Protein AF-0000000084903067 (afdb_homodimer)

Radius of gyration: 19.65 Å; Cα contacts (8 Å, |Δi|>4): 452; chains: 2; bounding box: 47×53×47 Å

Nearest PDB structures (foldseek):
  4dmb-assembly1_A  TM=9.891E-01  e=1.268E-17  Homo sapiens
  4l1j-assembly1_A  TM=9.910E-01  e=1.540E-17  Homo sapiens
  4l7w-assembly1_A-2  TM=9.884E-01  e=2.272E-17  Homo sapiens
  4l7e-assembly1_A  TM=9.883E-01  e=2.272E-17  Homo sapiens
  3kh1-assembly1_A  TM=7.282E-01  e=4.234E-06  Paramagnetospirillum magnetotacticum MS-1

Foldseek 3Di:
DVVLVVVLVVLLVLQQVQFQVVCVVLVQDPGGGNQRLLVVLLVCLVPLDDPVDPDDSVLLSLLSRQQCSLCSPVGNDDVVNVDDPVRVVVSSLVSLVVSLVSDDVVVSVVSSVSNVCLVVVVDPSSLQSVLSSLLSQVVVVLVSCVVVVNQPSPVVSLVVCVPPRDDPSSVVVNVVVVVPRD/DVVLVVVLVVLLVLQQVQFQVVCVVLVQDPGGGNQRLLVVLLVCLVPLDDPVDPDDSVLLSLLSRQQCSLCSPVGNDDVVNVDDPVRVVVSSLVSLVVSLVSDDVVVSVVSSVSNVCLVVVVDPSNLQSVLSSLLSQVVSVLVSCVVVVNAPSPVVSLVVCVPPRDDPSSVVVNCVVVVPRD

Secondary structure (DSSP, 8-state):
-HHHHHHHHHHHHGGGT-B-HHHHHTT-SSPPBHHHHHHHHHHHHHHSS-TT--S-HHHHHHHHHHTTTTHHHH----GGG---HHHHHHHHHHHHHHHHTTS-HHHHHHHHHHHHHHHHT-SHHHHHHHHHHHHHHHHHHHHHHHHTT-TTTTHHHHHHHTTT---HHHHHHHHHHHHT--/-HHHHHHHHHHHHGGGT-B-HHHHHTT-SSPPBHHHHHHHHHHHHHHSS-TT--S-HHHHHHHHHHTTTTHHHH----GGG---HHHHHHHHHHHHHHHHTTS-HHHHHHHHHHHHHHHHT-SHHHHHHHHHHHHHHHHHHHHHHHHTT-TTTTHHHHHHHTTT---HHHHHHHHHHHHT--

Structure (mmCIF, N/CA/C/O backbone):
data_AF-0000000084903067-model_v1
#
loop_
_entity.id
_entity.type
_entity.pdbx_description
1 polymer "5'-deoxynucleotidase HDDC2"
#
loop_
_atom_site.group_PDB
_atom_site.id
_atom_site.type_symbol
_atom_site.label_atom_id
_atom_site.label_alt_id
_atom_site.label_comp_id
_atom_site.label_asym_id
_atom_site.label_entity_id
_atom_site.label_seq_id
_atom_site.pdbx_PDB_ins_code
_atom_site.Cartn_x
_atom_site.Cartn_y
_atom_site.Cartn_z
_atom_site.occupancy
_atom_site.B_iso_or_equiv
_atom_site.auth_seq_id
_atom_site.auth_comp_id
_atom_site.auth_asym_id
_atom_site.auth_atom_id
_atom_site.pdbx_PDB_model_num
ATOM 1 N N . MET A 1 1 ? 18.781 -14.711 -10.977 1 77.44 1 MET A N 1
ATOM 2 C CA . MET A 1 1 ? 17.922 -13.641 -11.453 1 77.44 1 MET A CA 1
ATOM 3 C C . MET A 1 1 ? 16.562 -13.68 -10.758 1 77.44 1 MET A C 1
ATOM 5 O O . MET A 1 1 ? 16.328 -12.93 -9.805 1 77.44 1 MET A O 1
ATOM 9 N N . SER A 1 2 ? 15.898 -14.844 -10.812 1 87.5 2 SER A N 1
ATOM 10 C CA . SER A 1 2 ? 14.578 -14.961 -10.188 1 87.5 2 SER A CA 1
ATOM 11 C C . SER A 1 2 ? 14.688 -15.078 -8.672 1 87.5 2 SER A C 1
ATOM 13 O O . SER A 1 2 ? 13.914 -14.469 -7.941 1 87.5 2 SER A O 1
ATOM 15 N N . ALA A 1 3 ? 15.734 -15.695 -8.188 1 93.25 3 ALA A N 1
ATOM 16 C CA . ALA A 1 3 ? 15.938 -15.867 -6.754 1 93.25 3 ALA A CA 1
ATOM 17 C C . ALA A 1 3 ? 16.219 -14.523 -6.078 1 93.25 3 ALA A C 1
ATOM 19 O O . ALA A 1 3 ? 15.719 -14.266 -4.977 1 93.25 3 ALA A O 1
ATOM 20 N N . ASP A 1 4 ? 17 -13.727 -6.715 1 96.06 4 ASP A N 1
ATOM 21 C CA . ASP A 1 4 ? 17.312 -12.406 -6.172 1 96.06 4 ASP A CA 1
ATOM 22 C C . ASP A 1 4 ? 16.062 -11.523 -6.133 1 96.06 4 ASP A C 1
ATOM 24 O O . ASP A 1 4 ? 15.852 -10.789 -5.168 1 96.06 4 ASP A O 1
ATOM 28 N N . MET A 1 5 ? 15.25 -11.617 -7.16 1 96.5 5 MET A N 1
ATOM 29 C CA . MET A 1 5 ? 14 -10.867 -7.18 1 96.5 5 MET A CA 1
ATOM 30 C C . MET A 1 5 ? 13.086 -11.297 -6.047 1 96.5 5 MET A C 1
ATOM 32 O O . MET A 1 5 ? 12.469 -10.461 -5.379 1 96.5 5 MET A O 1
ATOM 36 N N . ILE A 1 6 ? 13.008 -12.578 -5.793 1 97.25 6 ILE A N 1
ATOM 37 C CA . ILE A 1 6 ? 12.172 -13.102 -4.715 1 97.25 6 ILE A CA 1
ATOM 38 C C . ILE A 1 6 ? 12.688 -12.594 -3.369 1 97.25 6 ILE A C 1
ATOM 40 O O . ILE A 1 6 ? 11.898 -12.227 -2.496 1 97.25 6 ILE A O 1
ATOM 44 N N . LYS A 1 7 ? 13.992 -12.578 -3.219 1 97.81 7 LYS A N 1
ATOM 45 C CA . LYS A 1 7 ? 14.594 -12.023 -2.006 1 97.81 7 LYS A CA 1
ATOM 46 C C . LYS A 1 7 ? 14.211 -10.555 -1.828 1 97.81 7 LYS A C 1
ATOM 48 O O . LYS A 1 7 ? 13.883 -10.125 -0.723 1 97.81 7 LYS A O 1
ATOM 53 N N . PHE A 1 8 ? 14.289 -9.773 -2.932 1 98.56 8 PHE A N 1
ATOM 54 C CA . PHE A 1 8 ? 13.906 -8.367 -2.896 1 98.56 8 PHE A CA 1
ATOM 55 C C . PHE A 1 8 ? 12.453 -8.219 -2.453 1 98.56 8 PHE A C 1
ATOM 57 O O . PHE A 1 8 ? 12.156 -7.445 -1.54 1 98.56 8 PHE A O 1
ATOM 64 N N . LEU A 1 9 ? 11.609 -8.992 -3.061 1 98.5 9 LEU A N 1
ATOM 65 C CA . LEU A 1 9 ? 10.188 -8.875 -2.775 1 98.5 9 LEU A CA 1
ATOM 66 C C . LEU A 1 9 ? 9.867 -9.359 -1.364 1 98.5 9 LEU A C 1
ATOM 68 O O . LEU A 1 9 ? 8.922 -8.883 -0.735 1 98.5 9 LEU A O 1
ATOM 72 N N . SER A 1 10 ? 10.664 -10.281 -0.833 1 98.44 10 SER A N 1
ATOM 73 C CA . SER A 1 10 ? 10.508 -10.734 0.545 1 98.44 10 SER A CA 1
ATOM 74 C C . SER A 1 10 ? 10.898 -9.641 1.533 1 98.44 10 SER A C 1
ATOM 76 O O . SER A 1 10 ? 10.25 -9.469 2.566 1 98.44 10 SER A O 1
ATOM 78 N N . LEU A 1 11 ? 11.977 -8.945 1.206 1 98.62 11 LEU A N 1
ATOM 79 C CA . LEU A 1 11 ? 12.336 -7.793 2.027 1 98.62 11 LEU A CA 1
ATOM 80 C C . LEU A 1 11 ? 11.227 -6.746 2.023 1 98.62 11 LEU A C 1
ATOM 82 O O . LEU A 1 11 ? 10.836 -6.246 3.078 1 98.62 11 LEU A O 1
ATOM 86 N N . VAL A 1 12 ? 10.68 -6.461 0.83 1 98.75 12 VAL A N 1
ATOM 87 C CA . VAL A 1 12 ? 9.562 -5.527 0.712 1 98.75 12 VAL A CA 1
ATOM 88 C C . VAL A 1 12 ? 8.383 -6.02 1.551 1 98.75 12 VAL A C 1
ATOM 90 O O . VAL A 1 12 ? 7.691 -5.223 2.186 1 98.75 12 VAL A O 1
ATOM 93 N N . GLY A 1 13 ? 8.188 -7.332 1.589 1 98.56 13 GLY A N 1
ATOM 94 C CA . GLY A 1 13 ? 7.098 -7.938 2.342 1 98.56 13 GLY A CA 1
ATOM 95 C C . GLY A 1 13 ? 7.203 -7.699 3.838 1 98.56 13 GLY A C 1
ATOM 96 O O . GLY A 1 13 ? 6.199 -7.723 4.547 1 98.56 13 GLY A O 1
ATOM 97 N N . GLN A 1 14 ? 8.406 -7.457 4.324 1 98.5 14 GLN A N 1
ATOM 98 C CA . GLN A 1 14 ? 8.602 -7.203 5.75 1 98.5 14 GLN A CA 1
ATOM 99 C C . GLN A 1 14 ? 7.922 -5.902 6.172 1 98.5 14 GLN A C 1
ATOM 101 O O . GLN A 1 14 ? 7.629 -5.707 7.352 1 98.5 14 GLN A O 1
ATOM 106 N N . LEU A 1 15 ? 7.652 -5.016 5.211 1 98.81 15 LEU A N 1
ATOM 107 C CA . LEU A 1 15 ? 6.996 -3.746 5.516 1 98.81 15 LEU A CA 1
ATOM 108 C C . LEU A 1 15 ? 5.566 -3.975 5.988 1 98.81 15 LEU A C 1
ATOM 110 O O . LEU A 1 15 ? 4.977 -3.105 6.637 1 98.81 15 LEU A O 1
ATOM 114 N N . LYS A 1 16 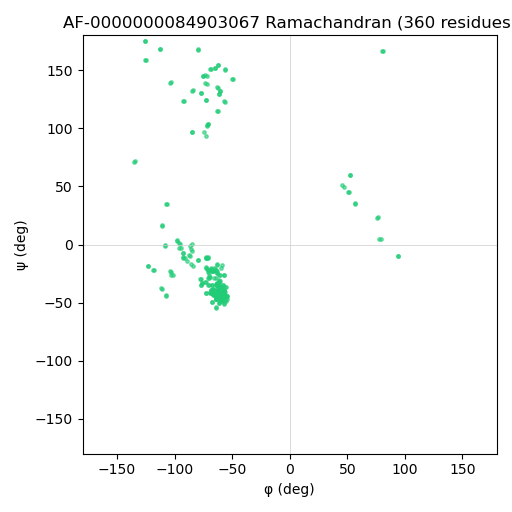? 4.965 -5.148 5.617 1 98.62 16 LYS A N 1
ATOM 115 C CA . LYS A 1 16 ? 3.627 -5.5 6.082 1 98.62 16 LYS A CA 1
ATOM 116 C C . LYS A 1 16 ? 3.627 -5.793 7.582 1 98.62 16 LYS A C 1
ATOM 118 O O . LYS A 1 16 ? 2.592 -5.68 8.242 1 98.62 16 LYS A O 1
ATOM 123 N N . ARG A 1 17 ? 4.773 -6.125 8.109 1 97.31 17 ARG A N 1
ATOM 124 C CA . ARG A 1 17 ? 4.926 -6.52 9.508 1 97.31 17 ARG A CA 1
ATOM 125 C C . ARG A 1 17 ? 5.492 -5.379 10.344 1 97.31 17 ARG A C 1
ATOM 127 O O . ARG A 1 17 ? 5.332 -5.355 11.562 1 97.31 17 ARG A O 1
ATOM 134 N N . THR A 1 18 ? 6.219 -4.508 9.727 1 98.19 18 THR A N 1
ATOM 135 C CA . THR A 1 18 ? 6.809 -3.377 10.43 1 98.19 18 THR A CA 1
ATOM 136 C C . THR A 1 18 ? 5.734 -2.357 10.805 1 98.19 18 THR A C 1
ATOM 138 O O . THR A 1 18 ? 5.309 -1.559 9.977 1 98.19 18 THR A O 1
ATOM 141 N N . LYS A 1 19 ? 5.375 -2.402 12.102 1 98.25 19 LYS A N 1
ATOM 142 C CA . LYS A 1 19 ? 4.367 -1.456 12.57 1 98.25 19 LYS A CA 1
ATOM 143 C C . LYS A 1 19 ? 4.953 -0.057 12.727 1 98.25 19 LYS A C 1
ATOM 145 O O . LYS A 1 19 ? 6.133 0.093 13.055 1 98.25 19 LYS A O 1
ATOM 150 N N . ARG A 1 20 ? 4.199 0.985 12.453 1 98.38 20 ARG A N 1
ATOM 151 C CA . ARG A 1 20 ? 4.648 2.361 12.633 1 98.38 20 ARG A CA 1
ATOM 152 C C . ARG A 1 20 ? 4.945 2.654 14.102 1 98.38 20 ARG A C 1
ATOM 154 O O . ARG A 1 20 ? 4.031 2.691 14.93 1 98.38 20 ARG A O 1
ATOM 161 N N . SER A 1 21 ? 6.141 2.912 14.406 1 97.44 21 SER A N 1
ATOM 162 C CA . SER A 1 21 ? 6.664 2.953 15.766 1 97.44 21 SER A CA 1
ATOM 163 C C . 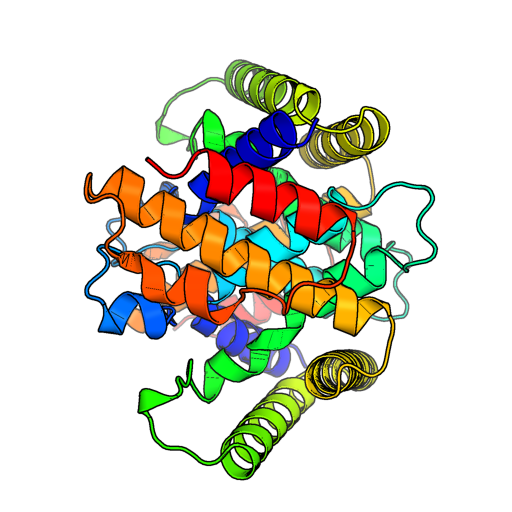SER A 1 21 ? 6.008 4.066 16.578 1 97.44 21 SER A C 1
ATOM 165 O O . SER A 1 21 ? 5.789 3.922 17.781 1 97.44 21 SER A O 1
ATOM 167 N N . GLY A 1 22 ? 5.699 5.172 15.93 1 96.56 22 GLY A N 1
ATOM 168 C CA . GLY A 1 22 ? 5.035 6.254 16.641 1 96.56 22 GLY A CA 1
ATOM 169 C C . GLY A 1 22 ? 3.734 5.828 17.297 1 96.56 22 GLY A C 1
ATOM 170 O O . GLY A 1 22 ? 3.445 6.215 18.422 1 96.56 22 GLY A O 1
ATOM 171 N N . TRP A 1 23 ? 2.934 5.023 16.625 1 98.12 23 TRP A N 1
ATOM 172 C CA . TRP A 1 23 ? 1.66 4.527 17.141 1 98.12 23 TRP A CA 1
ATOM 173 C C . TRP A 1 23 ? 1.883 3.484 18.219 1 98.12 23 TRP A C 1
ATOM 175 O O . TRP A 1 23 ? 1.178 3.475 19.234 1 98.12 23 TRP A O 1
ATOM 185 N N . VAL A 1 24 ? 2.873 2.605 17.953 1 97.75 24 VAL A N 1
ATOM 186 C CA . VAL A 1 24 ? 3.189 1.557 18.922 1 97.75 24 VAL A CA 1
ATOM 187 C C . VAL A 1 24 ? 3.57 2.182 20.266 1 97.75 24 VAL A C 1
ATOM 189 O O . VAL A 1 24 ? 3.08 1.762 21.312 1 97.75 24 VAL A O 1
ATOM 192 N N . LEU A 1 25 ? 4.406 3.156 20.219 1 97 25 LEU A N 1
ATOM 193 C CA . LEU A 1 25 ? 4.914 3.814 21.422 1 97 25 LEU A CA 1
ATOM 194 C C . LEU A 1 25 ? 3.791 4.516 22.172 1 97 25 LEU A C 1
ATOM 196 O O . LEU A 1 25 ? 3.885 4.719 23.391 1 97 25 LEU A O 1
ATOM 200 N N . ARG A 1 26 ? 2.717 4.832 21.484 1 97.25 26 ARG A N 1
ATOM 201 C CA . ARG A 1 26 ? 1.596 5.512 22.125 1 97.25 26 ARG A CA 1
ATOM 202 C C . ARG A 1 26 ? 0.506 4.516 22.516 1 97.25 26 ARG A C 1
ATOM 204 O O . ARG A 1 26 ? -0.576 4.914 22.953 1 97.25 26 ARG A O 1
ATOM 211 N N . GLY A 1 27 ? 0.772 3.277 22.281 1 97.56 27 GLY A N 1
ATOM 212 C CA . GLY A 1 27 ? -0.129 2.234 22.75 1 97.56 27 GLY A CA 1
ATOM 213 C C . GLY A 1 27 ? -1.379 2.105 21.891 1 97.56 27 GLY A C 1
ATOM 214 O O . GLY A 1 27 ? -2.424 1.67 22.391 1 97.56 27 GLY A O 1
ATOM 215 N N . VAL A 1 28 ? -1.334 2.527 20.656 1 97.44 28 VAL A N 1
ATOM 216 C CA . VAL A 1 28 ? -2.467 2.375 19.75 1 97.44 28 VAL A CA 1
ATOM 217 C C . VAL A 1 28 ? -2.752 0.892 19.516 1 97.44 28 VAL A C 1
ATOM 219 O O . VAL A 1 28 ? -1.825 0.094 19.344 1 97.44 28 VAL A O 1
ATOM 222 N N . ASN A 1 29 ? -4.027 0.564 19.578 1 95.06 29 ASN A N 1
ATOM 223 C CA . ASN A 1 29 ? -4.426 -0.811 19.297 1 95.06 29 ASN A CA 1
ATOM 224 C C . ASN A 1 29 ? -4.312 -1.135 17.812 1 95.06 29 ASN A C 1
ATOM 226 O O . ASN A 1 29 ? -4.867 -0.422 16.969 1 95.06 29 ASN A O 1
ATOM 230 N N . GLU A 1 30 ? -3.531 -2.221 17.5 1 95.19 30 GLU A N 1
ATOM 231 C CA . GLU A 1 30 ? -3.365 -2.719 16.141 1 95.19 30 GLU A CA 1
ATOM 232 C C . GLU A 1 30 ? -2.938 -1.6 15.195 1 95.19 30 GLU A C 1
ATOM 234 O O . GLU A 1 30 ? -3.627 -1.312 14.211 1 95.19 30 GLU A O 1
ATOM 239 N N . PRO A 1 31 ? -1.841 -1.018 15.484 1 98.19 31 PRO A N 1
ATOM 240 C CA . PRO A 1 31 ? -1.366 0.08 14.633 1 98.19 31 PRO A CA 1
ATOM 241 C C . PRO A 1 31 ? -1.089 -0.36 13.195 1 98.19 31 PRO A C 1
ATOM 243 O O . PRO A 1 31 ? -0.794 -1.533 12.953 1 98.19 31 PRO A O 1
ATOM 246 N N . GLU A 1 32 ? -1.184 0.581 12.297 1 98.75 32 GLU A N 1
ATOM 247 C CA . GLU A 1 32 ? -0.931 0.303 10.891 1 98.75 32 GLU A CA 1
ATOM 248 C C . GLU A 1 32 ? 0.523 -0.098 10.656 1 98.75 32 GLU A C 1
ATOM 250 O O . GLU A 1 32 ? 1.412 0.312 11.406 1 98.75 32 GLU A O 1
ATOM 255 N N . SER A 1 33 ? 0.75 -0.907 9.617 1 98.81 33 SER A N 1
ATOM 256 C CA . SER A 1 33 ? 2.098 -1.209 9.148 1 98.81 33 SER A CA 1
ATOM 257 C C . SER A 1 33 ? 2.643 -0.082 8.281 1 98.81 33 SER A C 1
ATOM 259 O O . SER A 1 33 ? 1.902 0.824 7.887 1 98.81 33 SER A O 1
ATOM 261 N N . VAL A 1 34 ? 3.936 -0.14 8.016 1 98.81 34 VAL A N 1
ATOM 262 C CA . VAL A 1 34 ? 4.57 0.824 7.125 1 98.81 34 VAL A CA 1
ATOM 263 C C . VAL A 1 34 ? 3.971 0.709 5.7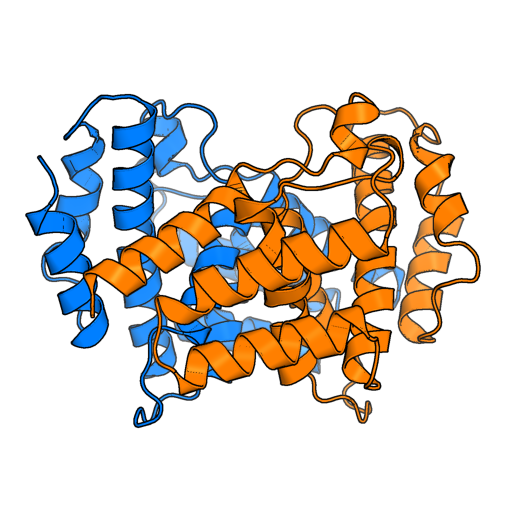27 1 98.81 34 VAL A C 1
ATOM 265 O O . VAL A 1 34 ? 3.701 1.722 5.074 1 98.81 34 VAL A O 1
ATOM 268 N N . SER A 1 35 ? 3.709 -0.541 5.223 1 98.88 35 SER A N 1
ATOM 269 C CA . SER A 1 35 ? 3.135 -0.703 3.893 1 98.88 35 SER A CA 1
ATOM 270 C C . SER A 1 35 ? 1.707 -0.171 3.838 1 98.88 35 SER A C 1
ATOM 272 O O . SER A 1 35 ? 1.288 0.397 2.828 1 98.88 35 SER A O 1
ATOM 274 N N . ASP A 1 36 ? 0.898 -0.312 4.941 1 98.88 36 ASP A N 1
ATOM 275 C CA . ASP A 1 36 ? -0.437 0.27 5.039 1 98.88 36 ASP A CA 1
ATOM 276 C C . ASP A 1 36 ? -0.397 1.777 4.805 1 98.88 36 ASP A C 1
ATOM 278 O O . ASP A 1 36 ? -1.191 2.311 4.023 1 98.88 36 ASP A O 1
ATOM 282 N N . HIS A 1 37 ? 0.526 2.377 5.496 1 98.81 37 HIS A N 1
ATOM 283 C CA . HIS A 1 37 ? 0.715 3.82 5.41 1 98.81 37 HIS A CA 1
ATOM 284 C C . HIS A 1 37 ? 1.084 4.246 3.992 1 98.81 37 HIS A C 1
ATOM 286 O O . HIS A 1 37 ? 0.487 5.176 3.443 1 98.81 37 HIS A O 1
ATOM 292 N N . MET A 1 38 ? 2.018 3.531 3.363 1 98.88 38 MET A N 1
ATOM 293 C CA . MET A 1 38 ? 2.5 3.904 2.037 1 98.88 38 MET A CA 1
ATOM 294 C C . MET A 1 38 ? 1.431 3.654 0.979 1 98.88 38 MET A C 1
ATOM 296 O O . MET A 1 38 ? 1.344 4.387 -0.008 1 98.88 38 MET A O 1
ATOM 300 N N . TYR A 1 39 ? 0.572 2.688 1.22 1 98.94 39 TYR A N 1
ATOM 301 C CA . TYR A 1 39 ? -0.524 2.43 0.293 1 98.94 39 TYR A CA 1
ATOM 302 C C . TYR A 1 39 ? -1.471 3.621 0.222 1 98.94 39 TYR A C 1
ATOM 304 O O . TYR A 1 39 ? -1.776 4.117 -0.865 1 98.94 39 TYR A O 1
ATOM 312 N N . ARG A 1 40 ? -1.96 4.059 1.379 1 98.94 40 ARG A N 1
ATOM 313 C CA . ARG A 1 40 ? -2.91 5.164 1.358 1 98.94 40 ARG A CA 1
ATOM 314 C C . ARG A 1 40 ? -2.271 6.422 0.782 1 98.94 40 ARG A C 1
ATOM 316 O O . ARG A 1 40 ? -2.93 7.195 0.08 1 98.94 40 ARG A O 1
ATOM 323 N N . MET A 1 41 ? -0.961 6.645 1.02 1 98.81 41 MET A N 1
ATOM 324 C CA . MET A 1 41 ? -0.258 7.789 0.443 1 98.81 41 MET A CA 1
ATOM 325 C C . MET A 1 41 ? -0.266 7.719 -1.081 1 98.81 41 MET A C 1
ATOM 327 O O . MET A 1 41 ? -0.448 8.734 -1.752 1 98.81 41 MET A O 1
ATOM 331 N N . ALA A 1 42 ? -0.041 6.535 -1.583 1 98.81 42 ALA A N 1
ATOM 332 C CA . ALA A 1 42 ? -0.035 6.371 -3.035 1 98.81 42 ALA A CA 1
ATOM 333 C C . ALA A 1 42 ? -1.404 6.691 -3.627 1 98.81 42 ALA A C 1
ATOM 335 O O . ALA A 1 42 ? -1.5 7.32 -4.684 1 98.81 42 ALA A O 1
ATOM 336 N N . VAL A 1 43 ? -2.457 6.289 -2.955 1 98.69 43 VAL A N 1
ATOM 337 C CA . VAL A 1 43 ? -3.809 6.609 -3.404 1 98.69 43 VAL A CA 1
ATOM 338 C C . VAL A 1 43 ? -4.043 8.117 -3.318 1 98.69 43 VAL A C 1
ATOM 340 O O . VAL A 1 43 ? -4.629 8.711 -4.223 1 98.69 43 VAL A O 1
ATOM 343 N N . MET A 1 44 ? -3.578 8.789 -2.285 1 98.12 44 MET A N 1
ATOM 344 C CA . MET A 1 44 ? -3.682 10.242 -2.176 1 98.12 44 MET A CA 1
ATOM 345 C C . MET A 1 44 ? -3.033 10.922 -3.375 1 98.12 44 MET A C 1
ATOM 347 O O . MET A 1 44 ? -3.592 11.867 -3.93 1 98.12 44 MET A O 1
ATOM 351 N N . ALA A 1 45 ? -1.848 10.414 -3.738 1 97.69 45 ALA A N 1
ATOM 352 C CA . ALA A 1 45 ? -1.134 10.992 -4.871 1 97.69 45 ALA A CA 1
ATOM 353 C C . ALA A 1 45 ? -1.952 10.875 -6.156 1 97.69 45 ALA A C 1
ATOM 355 O O . ALA A 1 45 ? -1.827 11.703 -7.059 1 97.69 45 ALA A O 1
ATOM 356 N N . MET A 1 46 ? -2.811 9.898 -6.227 1 96.12 46 MET A N 1
ATOM 357 C CA . MET A 1 46 ? -3.654 9.68 -7.395 1 96.12 46 MET A CA 1
ATOM 358 C C . MET A 1 46 ? -4.82 10.664 -7.418 1 96.12 46 MET A C 1
ATOM 360 O O . MET A 1 46 ? -5.262 11.094 -8.484 1 96.12 46 MET A O 1
ATOM 364 N N . VAL A 1 47 ? -5.266 11.102 -6.203 1 94.81 47 VAL A N 1
ATOM 365 C CA . VAL A 1 47 ? -6.602 11.68 -6.242 1 94.81 47 VAL A CA 1
ATOM 366 C C . VAL A 1 47 ? -6.562 13.109 -5.703 1 94.81 47 VAL A C 1
ATOM 368 O O . VAL A 1 47 ? -7.5 13.883 -5.91 1 94.81 47 VAL A O 1
ATOM 371 N N . CYS A 1 48 ? -5.555 13.508 -4.984 1 84.81 48 CYS A N 1
ATOM 372 C CA . CYS A 1 48 ? -5.617 14.781 -4.277 1 84.81 48 CYS A CA 1
ATOM 373 C C . CYS A 1 48 ? -5.223 15.93 -5.191 1 84.81 48 CYS A C 1
ATOM 375 O O . CYS A 1 48 ? -5.492 17.094 -4.887 1 84.81 48 CYS A O 1
ATOM 377 N N . LYS A 1 49 ? -4.566 15.672 -6.277 1 78.69 49 LYS A N 1
ATOM 378 C CA . LYS A 1 49 ? -4.176 16.828 -7.086 1 78.69 49 LYS A CA 1
ATOM 379 C C . LYS A 1 49 ? -5.066 16.953 -8.312 1 78.69 49 LYS A C 1
ATOM 381 O O . LYS A 1 49 ? -5.379 15.961 -8.977 1 78.69 49 LYS A O 1
ATOM 386 N N . ASP A 1 50 ? -5.285 18.188 -8.414 1 71.56 50 ASP A N 1
ATOM 387 C CA . ASP A 1 50 ? -6.105 18.594 -9.555 1 71.56 50 ASP A CA 1
ATOM 388 C C . ASP A 1 50 ? -5.367 18.375 -10.867 1 71.56 50 ASP A C 1
ATOM 390 O O . ASP A 1 50 ? -4.133 18.359 -10.906 1 71.56 50 ASP A O 1
ATOM 394 N N . ALA A 1 51 ? -6.113 18.156 -11.789 1 64.88 51 ALA A N 1
ATOM 395 C CA . ALA A 1 51 ? -5.594 17.922 -13.133 1 64.88 51 ALA A CA 1
ATOM 396 C C . ALA A 1 51 ? -4.773 19.109 -13.617 1 64.88 51 ALA A C 1
ATOM 398 O O . ALA A 1 51 ? -3.928 18.969 -14.508 1 64.88 51 ALA A O 1
ATOM 399 N N . SER A 1 52 ? -4.957 20.125 -13.016 1 70.38 52 SER A N 1
ATOM 400 C CA . SER A 1 52 ? -4.277 21.328 -13.492 1 70.38 52 SER A CA 1
ATOM 401 C C . SER A 1 52 ? -2.879 21.438 -12.891 1 70.38 52 SER A C 1
ATOM 403 O O . SER A 1 52 ? -2.098 22.312 -13.281 1 70.38 52 SER A O 1
ATOM 405 N N . SER A 1 53 ? -2.557 20.547 -12.102 1 80.5 53 SER A N 1
ATOM 406 C CA . SER A 1 53 ? -1.257 20.578 -11.438 1 80.5 53 SER A CA 1
ATOM 407 C C . SER A 1 53 ? -0.128 20.266 -12.414 1 80.5 53 SER A C 1
ATOM 409 O O . SER A 1 53 ? -0.302 19.453 -13.328 1 80.5 53 SER A O 1
ATOM 411 N N . SER A 1 54 ? 0.988 20.922 -12.188 1 90.12 54 SER A N 1
ATOM 412 C CA . SER A 1 54 ? 2.178 20.703 -13.008 1 90.12 54 SER A CA 1
ATOM 413 C C . SER A 1 54 ? 2.975 19.5 -12.492 1 90.12 54 SER A C 1
ATOM 415 O O . SER A 1 54 ? 3.934 19.078 -13.141 1 90.12 54 SER A O 1
ATOM 417 N N . LEU A 1 55 ? 2.541 18.953 -11.375 1 94.88 55 LEU A N 1
ATOM 418 C CA . LEU A 1 55 ? 3.279 17.828 -10.789 1 94.88 55 LEU A CA 1
ATOM 419 C C . LEU A 1 55 ? 3.092 16.562 -11.609 1 94.88 55 LEU A C 1
ATOM 421 O O . LEU A 1 55 ? 1.994 16.297 -12.102 1 94.88 55 LEU A O 1
ATOM 425 N N . ASP A 1 56 ? 4.168 15.859 -11.773 1 96.31 56 ASP A N 1
ATOM 426 C CA . ASP A 1 56 ? 4.082 14.523 -12.352 1 96.31 56 ASP A CA 1
ATOM 427 C C . ASP A 1 56 ? 3.432 13.547 -11.367 1 96.31 56 ASP A C 1
ATOM 429 O O . ASP A 1 56 ? 4.098 13.023 -10.477 1 96.31 56 ASP A O 1
ATOM 433 N N . ARG A 1 57 ? 2.229 13.258 -11.641 1 96.06 57 ARG A N 1
ATOM 434 C CA . ARG A 1 57 ? 1.422 12.43 -10.75 1 96.06 57 ARG A CA 1
ATOM 435 C C . ARG A 1 57 ? 2.012 11.031 -10.617 1 96.06 57 ARG A C 1
ATOM 437 O O . ARG A 1 57 ? 2.047 10.469 -9.523 1 96.06 57 ARG A O 1
ATOM 444 N N . ASN A 1 58 ? 2.42 10.508 -11.719 1 96.88 58 ASN A N 1
ATOM 445 C CA . ASN A 1 58 ? 3.006 9.172 -11.688 1 96.88 58 ASN A CA 1
ATOM 446 C C . ASN A 1 58 ? 4.277 9.133 -10.844 1 96.88 58 ASN A C 1
ATOM 448 O O . ASN A 1 58 ? 4.531 8.148 -10.148 1 96.88 58 ASN A O 1
ATOM 452 N N . ARG A 1 59 ? 5.035 10.133 -10.93 1 97.56 59 ARG A N 1
ATOM 453 C CA . ARG A 1 59 ? 6.234 10.195 -10.102 1 97.56 59 ARG A CA 1
ATOM 454 C C . ARG A 1 59 ? 5.871 10.305 -8.625 1 97.56 59 ARG A C 1
ATOM 456 O O . ARG A 1 59 ? 6.496 9.664 -7.773 1 97.56 59 ARG A O 1
ATOM 463 N N . CYS A 1 60 ? 4.828 11.094 -8.266 1 98.38 60 CYS A N 1
ATOM 464 C CA . CYS A 1 60 ? 4.371 11.211 -6.887 1 98.38 60 CYS A CA 1
ATOM 465 C C . CYS A 1 60 ? 3.938 9.859 -6.34 1 98.38 60 CYS A C 1
ATOM 467 O O . CYS A 1 60 ? 4.25 9.516 -5.199 1 98.38 60 CYS A O 1
ATOM 469 N N . ILE A 1 61 ? 3.256 9.07 -7.168 1 98.56 61 ILE A N 1
ATOM 470 C CA . ILE A 1 61 ? 2.818 7.742 -6.758 1 98.56 61 ILE A CA 1
ATOM 471 C C . ILE A 1 61 ? 4.035 6.879 -6.434 1 98.56 61 ILE A C 1
ATOM 473 O O . ILE A 1 61 ? 4.086 6.246 -5.375 1 98.56 61 ILE A O 1
ATOM 477 N N . LYS A 1 62 ? 5.031 6.91 -7.285 1 98.69 62 LYS A N 1
ATOM 478 C CA . LYS A 1 62 ? 6.227 6.094 -7.086 1 98.69 62 LYS A CA 1
ATOM 479 C C . LYS A 1 62 ? 7.008 6.551 -5.855 1 98.69 62 LYS A C 1
ATOM 481 O O . LYS A 1 62 ? 7.523 5.723 -5.102 1 98.69 62 LYS A O 1
ATOM 486 N N . LEU A 1 63 ? 7.062 7.848 -5.652 1 98.88 63 LEU A N 1
ATOM 487 C CA . LEU A 1 63 ? 7.707 8.375 -4.457 1 98.88 63 LEU A CA 1
ATOM 488 C C . LEU A 1 63 ? 7.023 7.859 -3.195 1 98.88 63 LEU A C 1
ATOM 490 O O . LEU A 1 63 ? 7.691 7.469 -2.234 1 98.88 63 LEU A O 1
ATOM 494 N N . CYS A 1 64 ? 5.699 7.82 -3.23 1 98.88 64 CYS A N 1
ATOM 495 C CA . CYS A 1 64 ? 4.938 7.32 -2.09 1 98.88 64 CYS A CA 1
ATOM 496 C C . CYS A 1 64 ? 5.254 5.855 -1.823 1 98.88 64 CYS A C 1
ATOM 498 O O . CYS A 1 64 ? 5.32 5.43 -0.669 1 98.88 64 CYS A O 1
ATOM 500 N N . LEU A 1 65 ? 5.504 5.105 -2.852 1 98.88 65 LEU A N 1
ATOM 501 C CA . LEU A 1 65 ? 5.699 3.664 -2.734 1 98.88 65 LEU A CA 1
ATOM 502 C C . LEU A 1 65 ? 7.113 3.348 -2.254 1 98.88 65 LEU A C 1
ATOM 504 O O . LEU A 1 65 ? 7.371 2.25 -1.753 1 98.88 65 LEU A O 1
ATOM 508 N N . VAL A 1 66 ? 8.016 4.34 -2.277 1 98.81 66 VAL A N 1
ATOM 509 C CA . VAL A 1 66 ? 9.422 3.996 -2.09 1 98.81 66 VAL A CA 1
ATOM 510 C C . VAL A 1 66 ? 9.961 4.684 -0.837 1 98.81 66 VAL A C 1
ATOM 512 O O . VAL A 1 66 ? 10.938 4.223 -0.236 1 98.81 66 VAL A O 1
ATOM 515 N N . HIS A 1 67 ? 9.352 5.75 -0.379 1 98.69 67 HIS A N 1
ATOM 516 C CA . HIS A 1 67 ? 9.992 6.699 0.524 1 98.69 67 HIS A CA 1
ATOM 517 C C . HIS A 1 67 ? 10.391 6.031 1.836 1 98.69 67 HIS A C 1
ATOM 519 O O . HIS A 1 67 ? 11.43 6.359 2.412 1 98.69 67 HIS A O 1
ATOM 525 N N . ASP A 1 68 ? 9.648 5.074 2.277 1 98.56 68 ASP A N 1
ATOM 526 C CA . ASP A 1 68 ? 9.953 4.402 3.537 1 98.56 68 ASP A CA 1
ATOM 527 C C . ASP A 1 68 ? 10.414 2.965 3.295 1 98.56 68 ASP A C 1
ATOM 529 O O . ASP A 1 68 ? 10.406 2.143 4.215 1 98.56 68 ASP A O 1
ATOM 533 N N . MET A 1 69 ? 10.797 2.598 2.08 1 98.75 69 MET A N 1
ATOM 534 C CA . MET A 1 69 ? 11.078 1.219 1.69 1 98.75 69 MET A CA 1
ATOM 535 C C . MET A 1 69 ? 12.258 0.656 2.482 1 98.75 69 MET A C 1
ATOM 537 O O . MET A 1 69 ? 12.258 -0.523 2.84 1 98.75 69 MET A O 1
ATOM 541 N N . ALA A 1 70 ? 13.211 1.479 2.83 1 98.62 70 ALA A N 1
ATOM 542 C CA . ALA A 1 70 ? 14.398 1.034 3.564 1 98.62 70 ALA A CA 1
ATOM 543 C C . ALA A 1 70 ? 14.016 0.486 4.938 1 98.62 70 ALA A C 1
ATOM 545 O O . ALA A 1 70 ? 14.797 -0.239 5.559 1 98.62 70 ALA A O 1
ATOM 546 N N . GLU A 1 71 ? 12.82 0.802 5.391 1 98.56 71 GLU A N 1
ATOM 547 C CA . GLU A 1 71 ? 12.398 0.427 6.738 1 98.56 71 GLU A CA 1
ATOM 548 C C . GLU A 1 71 ? 12.125 -1.071 6.832 1 98.56 71 GLU A C 1
ATOM 550 O O . GLU A 1 71 ? 11.992 -1.616 7.93 1 98.56 71 GLU A O 1
ATOM 555 N N . CYS A 1 72 ? 12.078 -1.74 5.703 1 98.5 72 CYS A N 1
ATOM 556 C CA . CYS A 1 72 ? 11.953 -3.193 5.742 1 98.5 72 CYS A CA 1
ATOM 557 C C . CYS A 1 72 ? 13.203 -3.834 6.332 1 98.5 72 CYS A C 1
ATOM 559 O O . CYS A 1 72 ? 13.148 -4.953 6.844 1 98.5 72 CYS A O 1
ATOM 561 N N . ILE A 1 73 ? 14.305 -3.141 6.27 1 98.12 73 ILE A N 1
ATOM 562 C CA . ILE A 1 73 ? 15.562 -3.66 6.793 1 98.12 73 ILE A CA 1
ATOM 563 C C . ILE A 1 73 ? 15.93 -2.924 8.078 1 98.12 73 ILE A C 1
ATOM 565 O O . ILE A 1 73 ? 16.219 -3.553 9.102 1 98.12 73 ILE A O 1
ATOM 569 N N . VAL A 1 74 ? 15.789 -1.569 8.125 1 97.62 74 VAL A N 1
ATOM 570 C CA . VAL A 1 74 ? 16.344 -0.781 9.219 1 97.62 74 VAL A CA 1
ATOM 571 C C . VAL A 1 74 ? 15.281 -0.602 10.312 1 97.62 74 VAL A C 1
ATOM 573 O O . VAL A 1 74 ? 15.602 -0.185 11.43 1 97.62 74 VAL A O 1
ATOM 576 N N . GLY A 1 75 ? 14.023 -0.967 10.031 1 96.38 75 GLY A N 1
ATOM 577 C CA . GLY A 1 75 ? 12.938 -0.689 10.953 1 96.38 75 GLY A CA 1
ATOM 578 C C . GLY A 1 75 ? 12.438 0.742 10.875 1 96.38 75 GLY A C 1
ATOM 579 O O . GLY A 1 75 ? 13.023 1.57 10.172 1 96.38 75 GLY A O 1
ATOM 580 N N . ASP A 1 76 ? 11.32 0.976 11.469 1 96.12 76 ASP A N 1
ATOM 581 C CA . ASP A 1 76 ? 10.766 2.326 11.523 1 96.12 76 ASP A 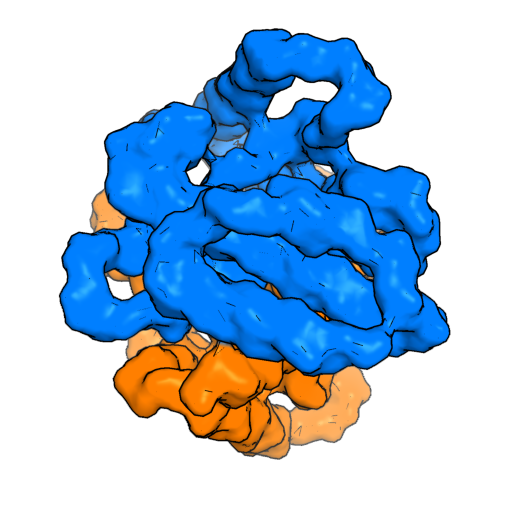CA 1
ATOM 582 C C . ASP A 1 76 ? 11.352 3.109 12.703 1 96.12 76 ASP A C 1
ATOM 584 O O . ASP A 1 76 ? 10.828 3.049 13.812 1 96.12 76 ASP A O 1
ATOM 588 N N . ILE A 1 77 ? 12.289 3.84 12.445 1 92.75 77 ILE A N 1
ATOM 589 C CA . ILE A 1 77 ? 13.031 4.566 13.469 1 92.75 77 ILE A CA 1
ATOM 590 C C . ILE A 1 77 ? 12.312 5.875 13.797 1 92.75 77 ILE A C 1
ATOM 592 O O . ILE A 1 77 ? 11.953 6.633 12.891 1 92.75 77 ILE A O 1
ATOM 596 N N . THR A 1 78 ? 12.164 6.117 15.055 1 89.5 78 THR A N 1
ATOM 597 C CA . THR A 1 78 ? 11.516 7.34 15.531 1 89.5 78 THR A CA 1
ATOM 598 C C . THR A 1 78 ? 12.523 8.234 16.25 1 89.5 78 THR A C 1
ATOM 600 O O . THR A 1 78 ? 13.648 7.816 16.516 1 89.5 78 THR A O 1
ATOM 603 N N . PRO A 1 79 ? 12.078 9.453 16.5 1 84.62 79 PRO A N 1
ATOM 604 C CA . PRO A 1 79 ? 12.953 10.344 17.266 1 84.62 79 PRO A CA 1
ATOM 605 C C . PRO A 1 79 ? 13.344 9.781 18.625 1 84.62 79 PRO A C 1
ATOM 607 O O . PRO A 1 79 ? 14.414 10.094 19.156 1 84.62 79 PRO A O 1
ATOM 610 N N . GLN A 1 80 ? 12.602 8.969 19.188 1 86.56 80 GLN A N 1
ATOM 611 C CA . GLN A 1 80 ? 12.844 8.406 20.516 1 86.56 80 GLN A CA 1
ATOM 612 C C . GLN A 1 80 ? 13.992 7.414 20.484 1 86.56 80 GLN A C 1
ATOM 614 O O . GLN A 1 80 ? 14.547 7.07 21.531 1 86.56 80 GLN A O 1
ATOM 619 N N . ASP A 1 81 ? 14.32 6.883 19.391 1 89.81 81 ASP A N 1
ATOM 620 C CA . ASP A 1 81 ? 15.422 5.934 19.25 1 89.81 81 ASP A CA 1
ATOM 621 C C . ASP A 1 81 ? 16.766 6.637 19.375 1 89.81 81 ASP A C 1
ATOM 623 O O . ASP A 1 81 ? 17.797 5.984 19.562 1 89.81 81 ASP A O 1
ATOM 627 N N . ASN A 1 82 ? 16.828 7.926 19.359 1 90.38 82 ASN A N 1
ATOM 628 C CA . ASN A 1 82 ? 18 8.75 19.578 1 90.38 82 ASN A CA 1
ATOM 629 C C . ASN A 1 82 ? 19.125 8.398 18.594 1 90.38 82 ASN A C 1
ATOM 631 O O . ASN A 1 82 ? 20.281 8.281 18.984 1 90.38 82 ASN A O 1
ATOM 635 N N . ILE A 1 83 ? 18.766 8.062 17.453 1 91.44 83 ILE A N 1
ATOM 636 C CA . ILE A 1 83 ? 19.719 7.879 16.359 1 91.44 83 ILE A CA 1
ATOM 637 C C . ILE A 1 83 ? 19.875 9.188 15.594 1 91.44 83 ILE A C 1
ATOM 639 O O . ILE A 1 83 ? 18.906 9.773 15.125 1 91.44 83 ILE A O 1
ATOM 643 N N . PRO A 1 84 ? 21.125 9.617 15.539 1 93.62 84 PRO A N 1
ATOM 644 C CA . PRO A 1 84 ? 21.344 10.859 14.789 1 93.62 84 PRO A CA 1
ATOM 645 C C . PRO A 1 84 ? 20.844 10.773 13.352 1 93.62 84 PRO A C 1
ATOM 647 O O . PRO A 1 84 ? 20.891 9.703 12.734 1 93.62 84 PRO A O 1
ATOM 650 N N . LYS A 1 85 ? 20.438 11.852 12.805 1 91.06 85 LYS A N 1
ATOM 651 C CA . LYS A 1 85 ? 19.875 11.93 11.469 1 91.06 85 LYS A CA 1
ATOM 652 C C . LYS A 1 85 ? 20.828 11.383 10.414 1 91.06 85 LYS A C 1
ATOM 654 O O . LYS A 1 85 ? 20.422 10.68 9.492 1 91.06 85 LYS A O 1
ATOM 659 N N . GLU A 1 86 ? 22.047 11.734 10.555 1 93 86 GLU A N 1
ATOM 660 C CA . GLU A 1 86 ? 23.047 11.297 9.602 1 93 86 GLU A CA 1
ATOM 661 C C . GLU A 1 86 ? 23.219 9.773 9.633 1 93 86 GLU A C 1
ATOM 663 O O . GLU A 1 86 ? 23.391 9.148 8.586 1 93 86 GLU A O 1
ATOM 668 N N . GLU A 1 87 ? 23.219 9.258 10.828 1 94.56 87 GLU A N 1
ATOM 669 C CA . GLU A 1 87 ? 23.344 7.809 10.977 1 94.56 87 GLU A CA 1
ATOM 670 C C . GLU A 1 87 ? 22.109 7.098 10.422 1 94.56 87 GLU A C 1
ATOM 672 O O . GLU A 1 87 ? 22.219 6.043 9.789 1 94.56 87 GLU A O 1
ATOM 677 N N . LYS A 1 88 ? 20.984 7.656 10.695 1 93.62 88 LYS A N 1
ATOM 678 C CA . LYS A 1 88 ? 19.75 7.109 10.117 1 93.62 88 LYS A CA 1
ATOM 679 C C . LYS A 1 88 ? 19.828 7.082 8.594 1 93.62 88 LYS A C 1
ATOM 681 O O . LYS A 1 88 ? 19.5 6.066 7.973 1 93.62 88 LYS A O 1
ATOM 686 N N . HIS A 1 89 ? 20.188 8.188 8.055 1 94.81 89 HIS A N 1
ATOM 687 C CA . HIS A 1 89 ? 20.297 8.297 6.605 1 94.81 89 HIS A CA 1
ATOM 688 C C . HIS A 1 89 ? 21.281 7.277 6.047 1 94.81 89 HIS A C 1
ATOM 690 O O . HIS A 1 89 ? 21.031 6.664 5.008 1 94.81 89 HIS A O 1
ATOM 696 N N . ARG A 1 90 ? 22.359 7.121 6.68 1 96.5 90 ARG A N 1
ATOM 697 C CA . ARG A 1 90 ? 23.375 6.164 6.262 1 96.5 90 ARG A CA 1
ATOM 698 C C . ARG A 1 90 ? 22.828 4.742 6.254 1 96.5 90 ARG A C 1
ATOM 700 O O . ARG A 1 90 ? 23.031 4 5.289 1 96.5 90 ARG A O 1
ATOM 707 N N . LYS A 1 91 ? 22.172 4.332 7.32 1 97.31 91 LYS A N 1
ATOM 708 C CA . LYS A 1 91 ? 21.594 2.994 7.43 1 97.31 91 LYS A CA 1
ATOM 709 C C . LYS A 1 91 ? 20.531 2.76 6.352 1 97.31 91 LYS A C 1
ATOM 711 O O . LYS A 1 91 ? 20.5 1.696 5.73 1 97.31 91 LYS A O 1
ATOM 716 N N . GLU A 1 92 ? 19.703 3.758 6.133 1 98.06 92 GLU A N 1
ATOM 717 C CA . GLU A 1 92 ? 18.656 3.635 5.133 1 98.06 92 GLU A CA 1
ATOM 718 C C . GLU A 1 92 ? 19.234 3.551 3.723 1 98.06 92 GLU A C 1
ATOM 720 O O . GLU A 1 92 ? 18.766 2.764 2.9 1 98.06 92 GLU A O 1
ATOM 725 N N . LYS A 1 93 ? 20.219 4.359 3.49 1 97.19 93 LYS A N 1
ATOM 726 C CA . LYS A 1 93 ? 20.859 4.316 2.184 1 97.19 93 LYS A CA 1
ATOM 727 C C . LYS A 1 93 ? 21.516 2.963 1.938 1 97.19 93 LYS A C 1
ATOM 729 O O . LYS A 1 93 ? 21.453 2.426 0.83 1 97.19 93 LYS A O 1
ATOM 734 N N . ALA A 1 94 ? 22.172 2.418 2.93 1 98.19 94 ALA A N 1
ATOM 735 C CA . ALA A 1 94 ? 22.781 1.098 2.818 1 98.19 94 ALA A CA 1
ATOM 736 C C . ALA A 1 94 ? 21.734 0.023 2.562 1 98.19 94 ALA A C 1
ATOM 738 O O . ALA A 1 94 ? 21.953 -0.889 1.761 1 98.19 94 ALA A O 1
ATOM 739 N N . ALA A 1 95 ? 20.625 0.137 3.236 1 98.56 95 ALA A N 1
ATOM 740 C CA . ALA A 1 95 ? 19.516 -0.801 3.047 1 98.56 95 ALA A CA 1
ATOM 741 C C . ALA A 1 95 ? 19 -0.746 1.616 1 98.56 95 ALA A C 1
ATOM 743 O O . ALA A 1 95 ? 18.812 -1.784 0.974 1 98.56 95 ALA A O 1
ATOM 744 N N . MET A 1 96 ? 18.812 0.495 1.102 1 98.56 96 MET A N 1
ATOM 745 C CA . MET A 1 96 ? 18.328 0.66 -0.267 1 98.56 96 MET A CA 1
ATOM 746 C C . MET A 1 96 ? 19.328 0.094 -1.27 1 98.56 96 MET A C 1
ATOM 748 O O . MET A 1 96 ? 18.938 -0.561 -2.238 1 98.56 96 MET A O 1
ATOM 752 N N . SER A 1 97 ? 20.594 0.369 -1.001 1 98.31 97 SER A N 1
ATOM 753 C CA . SER A 1 97 ? 21.625 -0.141 -1.885 1 98.31 97 SER A CA 1
ATOM 754 C C . SER A 1 97 ? 21.625 -1.665 -1.933 1 98.31 97 SER A C 1
ATOM 756 O O . SER A 1 97 ? 21.734 -2.258 -3.008 1 98.31 97 SER A O 1
ATOM 758 N N . HIS A 1 98 ? 21.516 -2.26 -0.795 1 98.38 98 HIS A N 1
ATOM 759 C CA . HIS A 1 98 ? 21.453 -3.715 -0.732 1 98.38 98 HIS A CA 1
ATOM 760 C C . HIS A 1 98 ? 20.234 -4.242 -1.48 1 98.38 98 HIS A C 1
ATOM 762 O O . HIS A 1 98 ? 20.359 -5.113 -2.346 1 98.38 98 HIS A O 1
ATOM 768 N N . MET A 1 99 ? 19.078 -3.713 -1.216 1 98.25 99 MET A N 1
ATOM 769 C CA . MET A 1 99 ? 17.844 -4.148 -1.856 1 98.25 99 MET A CA 1
ATOM 770 C C . MET A 1 99 ? 17.938 -4.02 -3.373 1 98.25 99 MET A C 1
ATOM 772 O O . MET A 1 99 ? 17.562 -4.938 -4.105 1 98.25 99 MET A O 1
ATOM 776 N N . CYS A 1 100 ? 18.453 -2.885 -3.801 1 97.44 100 CYS A N 1
ATOM 777 C CA . CYS A 1 100 ? 18.469 -2.584 -5.227 1 97.44 100 CYS A CA 1
ATOM 778 C C . CYS A 1 100 ? 19.5 -3.441 -5.957 1 97.44 100 CYS A C 1
ATOM 780 O O . CYS A 1 100 ? 19.406 -3.621 -7.172 1 97.44 100 CYS A O 1
ATOM 782 N N . SER A 1 101 ? 20.484 -4 -5.23 1 97.44 101 SER A N 1
ATOM 783 C CA . SER A 1 101 ? 21.453 -4.902 -5.836 1 97.44 101 SER A CA 1
ATOM 784 C C . SER A 1 101 ? 20.828 -6.242 -6.199 1 97.44 101 SER A C 1
ATOM 786 O O . SER A 1 101 ? 21.406 -7.027 -6.953 1 97.44 101 SER A O 1
ATOM 788 N N . LEU A 1 102 ? 19.625 -6.492 -5.738 1 97.25 102 LEU A N 1
ATOM 789 C CA . LEU A 1 102 ? 18.953 -7.773 -5.926 1 97.25 102 LEU A CA 1
ATOM 790 C C . LEU A 1 102 ? 18.078 -7.75 -7.18 1 97.25 102 LEU A C 1
ATOM 792 O O . LEU A 1 102 ? 17.516 -8.781 -7.566 1 97.25 102 LEU A O 1
ATOM 796 N N . ILE A 1 103 ? 17.938 -6.578 -7.789 1 96.12 103 ILE A N 1
ATOM 797 C CA . ILE A 1 103 ? 17.047 -6.473 -8.945 1 96.12 103 ILE A CA 1
ATOM 798 C C . ILE A 1 103 ? 17.828 -5.879 -10.125 1 96.12 103 ILE A C 1
ATOM 800 O O . ILE A 1 103 ? 19.016 -5.613 -10.023 1 96.12 103 ILE A O 1
ATOM 804 N N . ASP A 1 104 ? 17.141 -5.816 -11.312 1 93.12 104 ASP A N 1
ATOM 805 C CA . ASP A 1 104 ? 17.75 -5.246 -12.508 1 93.12 104 ASP A CA 1
ATOM 806 C C . ASP A 1 104 ? 18.359 -3.879 -12.211 1 93.12 104 ASP A C 1
ATOM 808 O O . ASP A 1 104 ? 17.781 -3.07 -11.492 1 93.12 104 ASP A O 1
ATOM 812 N N . VAL A 1 105 ? 19.438 -3.6 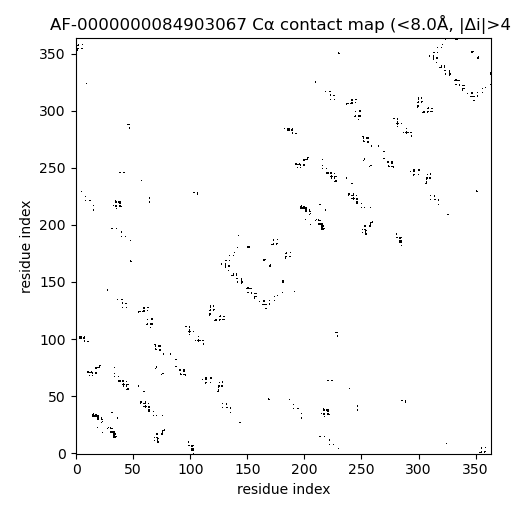-12.789 1 93.12 105 VAL A N 1
ATOM 813 C CA . VAL A 1 105 ? 20.25 -2.43 -12.469 1 93.12 105 VAL A CA 1
ATOM 814 C C . VAL A 1 105 ? 19.438 -1.156 -12.734 1 93.12 105 VAL A C 1
ATOM 816 O O . VAL A 1 105 ? 19.5 -0.204 -11.953 1 93.12 105 VAL A O 1
ATOM 819 N N . ASN A 1 106 ? 18.719 -1.105 -13.836 1 92.94 106 ASN A N 1
ATOM 820 C CA . ASN A 1 106 ? 17.953 0.094 -14.172 1 92.94 106 ASN A CA 1
ATOM 821 C C . ASN A 1 106 ? 16.812 0.326 -13.195 1 92.94 106 ASN A C 1
ATOM 823 O O . ASN A 1 106 ? 16.547 1.464 -12.805 1 92.94 106 ASN A O 1
ATOM 827 N N . MET A 1 107 ? 16.156 -0.745 -12.82 1 93.38 107 MET A N 1
ATOM 828 C CA . MET A 1 107 ? 15.078 -0.645 -11.844 1 93.38 107 MET A CA 1
ATOM 829 C C . MET A 1 107 ? 15.609 -0.227 -10.477 1 93.38 107 MET A C 1
ATOM 831 O O . MET A 1 107 ? 15.016 0.62 -9.805 1 93.38 107 MET A O 1
ATOM 835 N N . GLY A 1 108 ? 16.719 -0.848 -10.117 1 96.06 108 GLY A N 1
ATOM 836 C CA . GLY A 1 108 ? 17.359 -0.472 -8.867 1 96.06 108 GLY A CA 1
ATOM 837 C C . GLY A 1 108 ? 17.766 0.989 -8.82 1 96.06 108 GLY A C 1
ATOM 838 O O . GLY A 1 108 ? 17.562 1.664 -7.809 1 96.06 108 GLY A O 1
ATOM 839 N N . GLN A 1 109 ? 18.297 1.466 -9.898 1 96.31 109 GLN A N 1
ATOM 840 C CA . GLN A 1 109 ? 18.703 2.863 -9.977 1 96.31 109 GLN A CA 1
ATOM 841 C C . GLN A 1 109 ? 17.516 3.801 -9.844 1 96.31 109 GLN A C 1
ATOM 843 O O . GLN A 1 109 ? 17.594 4.832 -9.18 1 96.31 109 GLN A O 1
ATOM 848 N N . GLU A 1 110 ? 16.422 3.467 -10.469 1 96.5 110 GLU A N 1
ATOM 849 C CA . GLU A 1 110 ? 15.227 4.281 -10.336 1 96.5 110 GLU A CA 1
ATOM 850 C C . GLU A 1 110 ? 14.766 4.355 -8.883 1 96.5 110 GLU A C 1
ATOM 852 O O . GLU A 1 110 ? 14.406 5.43 -8.398 1 96.5 110 GLU A O 1
ATOM 857 N N . LEU A 1 111 ? 14.758 3.213 -8.203 1 98.12 111 LEU A N 1
ATOM 858 C CA . LEU A 1 111 ? 14.328 3.182 -6.809 1 98.12 111 LEU A CA 1
ATOM 859 C C . LEU A 1 111 ? 15.242 4.039 -5.938 1 98.12 111 LEU A C 1
ATOM 861 O O . LEU A 1 111 ? 14.766 4.785 -5.078 1 98.12 111 LEU A O 1
ATOM 865 N N . ILE A 1 112 ? 16.516 3.926 -6.164 1 98.19 112 ILE A N 1
ATOM 866 C CA . ILE A 1 112 ? 17.484 4.703 -5.391 1 98.19 112 ILE A CA 1
ATOM 867 C C . ILE A 1 112 ? 17.266 6.191 -5.648 1 98.19 112 ILE A C 1
ATOM 869 O O . ILE A 1 112 ? 17.281 6.996 -4.711 1 98.19 112 ILE A O 1
ATOM 873 N N . GLU A 1 113 ? 17.062 6.539 -6.875 1 98.25 113 GLU A N 1
ATOM 874 C CA . GLU A 1 113 ? 16.812 7.934 -7.234 1 98.25 113 GLU A CA 1
ATOM 875 C C . GLU A 1 113 ? 15.562 8.469 -6.559 1 98.25 113 GLU A C 1
ATOM 877 O O . GLU A 1 113 ? 15.555 9.594 -6.047 1 98.25 113 GLU A O 1
ATOM 882 N N . LEU A 1 114 ? 14.523 7.719 -6.598 1 98.69 114 LEU A N 1
ATOM 883 C CA . LEU A 1 114 ? 13.289 8.117 -5.941 1 98.69 114 LEU A CA 1
ATOM 884 C C . LEU A 1 114 ? 13.5 8.297 -4.441 1 98.69 114 LEU A C 1
ATOM 886 O O . LEU A 1 114 ? 13.062 9.297 -3.865 1 98.69 114 LEU A O 1
ATOM 890 N N . PHE A 1 115 ? 14.188 7.352 -3.859 1 98.75 115 PHE A N 1
ATOM 891 C CA . PHE A 1 115 ? 14.445 7.391 -2.426 1 98.75 115 PHE A CA 1
ATOM 892 C C . PHE A 1 115 ? 15.227 8.648 -2.055 1 98.75 115 PHE A C 1
ATOM 894 O O . PHE A 1 115 ? 14.844 9.375 -1.138 1 98.75 115 PHE A O 1
ATOM 901 N N . GLU A 1 116 ? 16.25 8.914 -2.775 1 98.12 116 GLU A N 1
ATOM 902 C CA . GLU A 1 116 ? 17.094 10.078 -2.518 1 98.12 116 GLU A CA 1
ATOM 903 C C . GLU A 1 116 ? 16.344 11.375 -2.789 1 98.12 116 GLU A C 1
ATOM 905 O O . GLU A 1 116 ? 16.516 12.359 -2.072 1 98.12 116 GLU A O 1
ATOM 910 N N . GLU A 1 117 ? 15.602 11.383 -3.861 1 98.56 117 GLU A N 1
ATOM 911 C CA . GLU A 1 117 ? 14.773 12.531 -4.207 1 98.56 117 GLU A CA 1
ATOM 912 C C . GLU A 1 117 ? 13.844 12.906 -3.055 1 98.56 117 GLU A C 1
ATOM 914 O O . GLU A 1 117 ? 13.711 14.078 -2.713 1 98.56 117 GLU A O 1
ATOM 919 N N . TYR A 1 118 ? 13.211 11.945 -2.441 1 98.62 118 TYR A N 1
ATOM 920 C CA . TYR A 1 118 ? 12.32 12.188 -1.311 1 98.62 118 TYR A CA 1
ATOM 921 C C . TYR A 1 118 ? 13.102 12.68 -0.097 1 98.62 118 TYR A C 1
ATOM 923 O O . TYR A 1 118 ? 12.719 13.664 0.537 1 98.62 118 TYR A O 1
ATOM 931 N N . GLU A 1 119 ? 14.18 11.938 0.213 1 96.94 119 GLU A N 1
ATOM 932 C CA . GLU A 1 119 ? 14.977 12.266 1.394 1 96.94 119 GLU A CA 1
ATOM 933 C C . GLU A 1 119 ? 15.492 13.703 1.323 1 96.94 119 GLU A C 1
ATOM 935 O O . GLU A 1 119 ? 15.508 14.414 2.33 1 96.94 119 GLU A O 1
ATOM 940 N N . ALA A 1 120 ? 15.891 14.07 0.157 1 97.12 120 ALA A N 1
ATOM 941 C CA . ALA A 1 120 ? 16.469 15.398 -0.03 1 97.12 120 ALA A CA 1
ATOM 942 C C . ALA A 1 120 ? 15.383 16.438 -0.295 1 97.12 120 ALA A C 1
ATOM 944 O O . ALA A 1 120 ? 15.656 17.641 -0.278 1 97.12 120 ALA A O 1
ATOM 945 N N . GLN A 1 121 ? 14.133 15.969 -0.525 1 97.75 121 GLN A N 1
ATOM 946 C CA . GLN A 1 121 ? 13.047 16.859 -0.945 1 97.75 121 GLN A CA 1
ATOM 947 C C . GLN A 1 121 ? 13.492 17.781 -2.076 1 97.75 121 GLN A C 1
ATOM 949 O O . GLN A 1 121 ? 13.281 18.984 -2.018 1 97.75 121 GLN A O 1
ATOM 954 N N . SER A 1 122 ? 14.086 17.188 -3.082 1 98 122 SER A N 1
ATOM 955 C CA . SER A 1 122 ? 14.82 17.938 -4.086 1 98 122 SER A CA 1
ATOM 956 C C . SER A 1 122 ? 13.914 18.359 -5.242 1 98 122 SER A C 1
ATOM 958 O O . SER A 1 122 ? 14.32 19.125 -6.109 1 98 122 SER A O 1
ATOM 960 N N . SER A 1 123 ? 12.758 17.859 -5.418 1 98.12 123 SER A N 1
ATOM 961 C CA . SER A 1 123 ? 11.82 18.188 -6.492 1 98.12 123 SER A CA 1
ATOM 962 C C . SER A 1 123 ? 10.469 18.625 -5.938 1 98.12 123 SER A C 1
ATOM 964 O O . SER A 1 123 ? 10.164 18.375 -4.77 1 98.12 123 SER A O 1
ATOM 966 N N . PRO A 1 124 ? 9.664 19.359 -6.746 1 97.19 124 PRO A N 1
ATOM 967 C CA . PRO A 1 124 ? 8.305 19.688 -6.309 1 97.19 124 PRO A CA 1
ATOM 968 C C . PRO A 1 124 ? 7.484 18.453 -5.949 1 97.19 124 PRO A C 1
ATOM 970 O O . PRO A 1 124 ? 6.695 18.484 -5 1 97.19 124 PRO A O 1
ATOM 973 N N . GLU A 1 125 ? 7.684 17.359 -6.699 1 98.06 125 GLU A N 1
ATOM 974 C CA . GLU A 1 125 ? 6.992 16.109 -6.406 1 98.06 125 GLU A CA 1
ATOM 975 C C . GLU A 1 125 ? 7.352 15.586 -5.02 1 98.06 125 GLU A C 1
ATOM 977 O O . GLU A 1 125 ? 6.477 15.18 -4.254 1 98.06 125 GLU A O 1
ATOM 982 N N . ALA A 1 126 ? 8.617 15.617 -4.688 1 98.56 126 ALA A N 1
ATOM 983 C CA . ALA A 1 126 ? 9.078 15.117 -3.396 1 98.56 126 ALA A CA 1
ATOM 984 C C . ALA A 1 126 ? 8.531 15.961 -2.252 1 98.56 126 ALA A C 1
ATOM 986 O O . ALA A 1 126 ? 8.148 15.43 -1.205 1 98.56 126 ALA A O 1
ATOM 987 N N . ARG A 1 127 ? 8.516 17.234 -2.418 1 98 127 ARG A N 1
ATOM 988 C CA . ARG A 1 127 ? 7.973 18.125 -1.397 1 98 127 ARG A CA 1
ATOM 989 C C . ARG A 1 127 ? 6.473 17.906 -1.223 1 98 127 ARG A C 1
ATOM 991 O O . ARG A 1 127 ? 5.965 17.922 -0.1 1 98 127 ARG A O 1
ATOM 998 N N . TYR A 1 128 ? 5.801 17.766 -2.33 1 97.75 128 TYR A N 1
ATOM 999 C CA . TYR A 1 128 ? 4.371 17.469 -2.287 1 97.75 128 TYR A CA 1
ATOM 1000 C C . TYR A 1 128 ? 4.113 16.156 -1.554 1 97.75 128 TYR A C 1
ATOM 1002 O O . TYR A 1 128 ? 3.217 16.078 -0.712 1 97.75 128 TYR A O 1
ATOM 1010 N N . VAL A 1 129 ? 4.891 15.094 -1.849 1 98.56 129 VAL A N 1
ATOM 1011 C CA . VAL A 1 129 ? 4.727 13.789 -1.222 1 98.56 129 VAL A CA 1
ATOM 1012 C C . VAL A 1 129 ? 5.02 13.891 0.274 1 98.56 129 VAL A C 1
ATOM 1014 O O . VAL A 1 129 ? 4.379 13.219 1.086 1 98.56 129 VAL A O 1
ATOM 1017 N N . LYS A 1 130 ? 5.941 14.742 0.685 1 98.69 130 LYS A N 1
ATOM 1018 C CA . LYS A 1 130 ? 6.188 14.977 2.105 1 98.69 130 LYS A CA 1
ATOM 1019 C C . LYS A 1 130 ? 4.957 15.555 2.787 1 98.69 130 LYS A C 1
ATOM 1021 O O . LYS A 1 130 ? 4.645 15.203 3.928 1 98.69 130 LYS A O 1
ATOM 1026 N N . ASP A 1 131 ? 4.289 16.484 2.111 1 98.38 131 ASP A N 1
ATOM 1027 C CA . ASP A 1 131 ? 3.031 17.016 2.629 1 98.38 131 ASP A CA 1
ATOM 1028 C C . ASP A 1 131 ? 1.981 15.914 2.754 1 98.38 131 ASP A C 1
ATOM 1030 O O . ASP A 1 131 ? 1.224 15.883 3.725 1 98.38 131 ASP A O 1
ATOM 1034 N N . LEU A 1 132 ? 1.901 15.039 1.744 1 98.5 132 LEU A N 1
ATOM 1035 C CA . LEU A 1 132 ? 0.988 13.898 1.819 1 98.5 132 LEU A CA 1
ATOM 1036 C C . LEU A 1 132 ? 1.304 13.031 3.029 1 98.5 132 LEU A C 1
ATOM 1038 O O . LEU A 1 132 ? 0.393 12.547 3.705 1 98.5 132 LEU A O 1
ATOM 1042 N N . ASP A 1 133 ? 2.592 12.789 3.273 1 98.75 133 ASP A N 1
ATOM 1043 C CA . ASP A 1 133 ? 3.039 11.992 4.41 1 98.75 133 ASP A CA 1
ATOM 1044 C C . ASP A 1 133 ? 2.562 12.594 5.73 1 98.75 133 ASP A C 1
ATOM 1046 O O . ASP A 1 133 ? 2.041 11.883 6.59 1 98.75 133 ASP A O 1
ATOM 1050 N N . ARG A 1 134 ? 2.707 13.852 5.871 1 98.56 134 ARG A N 1
ATOM 1051 C CA . ARG A 1 134 ? 2.254 14.562 7.062 1 98.56 134 ARG A CA 1
ATOM 1052 C C . ARG A 1 134 ? 0.739 14.477 7.211 1 98.56 134 ARG A C 1
ATOM 1054 O O . ARG A 1 134 ? 0.231 14.211 8.305 1 98.56 134 ARG A O 1
ATOM 1061 N N . PHE A 1 135 ? 0.083 14.68 6.113 1 98.62 135 PHE A N 1
ATOM 1062 C CA . PHE A 1 135 ? -1.374 14.641 6.164 1 98.62 135 PHE A CA 1
ATOM 1063 C C . PHE A 1 135 ? -1.865 13.234 6.508 1 98.62 135 PHE A C 1
ATOM 1065 O O . PHE A 1 135 ? -2.797 13.078 7.297 1 98.62 135 PHE A O 1
ATOM 1072 N N . ASP A 1 136 ? -1.251 12.211 5.891 1 98.75 136 ASP A N 1
ATOM 1073 C CA . ASP A 1 136 ? -1.631 10.844 6.215 1 98.75 136 ASP A CA 1
ATOM 1074 C C . ASP A 1 136 ? -1.479 10.57 7.711 1 98.75 136 ASP A C 1
ATOM 1076 O O . ASP A 1 136 ? -2.297 9.867 8.305 1 98.75 136 ASP A O 1
ATOM 1080 N N . MET A 1 137 ? -0.432 11.086 8.258 1 98.56 137 MET A N 1
ATOM 1081 C CA . MET A 1 137 ? -0.162 10.883 9.68 1 98.56 137 MET A CA 1
ATOM 1082 C C . MET A 1 137 ? -1.286 11.453 10.539 1 98.56 137 MET A C 1
ATOM 1084 O O . MET A 1 137 ? -1.802 10.781 11.43 1 98.56 137 MET A O 1
ATOM 1088 N N . ILE A 1 138 ? -1.722 12.617 10.312 1 98.44 138 ILE A N 1
ATOM 1089 C CA . ILE A 1 138 ? -2.723 13.227 11.18 1 98.44 138 ILE A CA 1
ATOM 1090 C C . ILE A 1 138 ? -4.098 12.641 10.875 1 98.44 138 ILE A C 1
ATOM 1092 O O . ILE A 1 138 ? -4.934 12.508 11.773 1 98.44 138 ILE A O 1
ATOM 1096 N N . LEU A 1 139 ? -4.387 12.32 9.625 1 98.44 139 LEU A N 1
ATOM 1097 C CA . LEU A 1 139 ? -5.629 11.617 9.312 1 98.44 139 LEU A CA 1
ATOM 1098 C C . LEU A 1 139 ? -5.703 10.289 10.062 1 98.44 139 LEU A C 1
ATOM 1100 O O . LEU A 1 139 ? -6.75 9.945 10.625 1 98.44 139 LEU A O 1
ATOM 1104 N N . GLN A 1 140 ? -4.586 9.562 10.055 1 98.75 140 GLN A N 1
ATOM 1105 C CA . GLN A 1 140 ? -4.531 8.289 10.766 1 98.75 140 GLN A CA 1
ATOM 1106 C C . GLN A 1 140 ? -4.691 8.484 12.273 1 98.75 140 GLN A C 1
ATOM 1108 O O . GLN A 1 140 ? -5.34 7.684 12.945 1 98.75 140 GLN A O 1
ATOM 1113 N N . ALA A 1 141 ? -4.051 9.508 12.797 1 98.31 141 ALA A N 1
ATOM 1114 C CA . ALA A 1 141 ? -4.23 9.828 14.203 1 98.31 141 ALA A CA 1
ATOM 1115 C C . ALA A 1 141 ? -5.707 10.031 14.539 1 98.31 141 ALA A C 1
ATOM 1117 O O . ALA A 1 141 ? -6.199 9.508 15.539 1 98.31 141 ALA A O 1
ATOM 1118 N N . GLN A 1 142 ? -6.406 10.766 13.719 1 97.88 142 GLN A N 1
ATOM 1119 C CA . GLN A 1 142 ? -7.836 10.984 13.914 1 97.88 142 GLN A CA 1
ATOM 1120 C C . GLN A 1 142 ? -8.602 9.664 13.914 1 97.88 142 GLN A C 1
ATOM 1122 O O . GLN A 1 142 ? -9.5 9.461 14.734 1 97.88 142 GLN A O 1
ATOM 1127 N N . HIS A 1 143 ? -8.266 8.812 12.969 1 97.69 143 HIS A N 1
ATOM 1128 C CA . HIS A 1 143 ? -8.93 7.512 12.906 1 97.69 143 HIS A CA 1
ATOM 1129 C C . HIS A 1 143 ? -8.734 6.73 14.203 1 97.69 143 HIS A C 1
ATOM 1131 O O . HIS A 1 143 ? -9.68 6.117 14.703 1 97.69 143 HIS A O 1
ATOM 1137 N N . TYR A 1 144 ? -7.512 6.707 14.711 1 98.19 144 TYR A N 1
ATOM 1138 C CA . TYR A 1 144 ? -7.238 5.988 15.945 1 98.19 144 TYR A CA 1
ATOM 1139 C C . TYR A 1 144 ? -8.031 6.582 17.109 1 98.19 144 TYR A C 1
ATOM 1141 O O . TYR A 1 144 ? -8.586 5.848 17.922 1 98.19 144 TYR A O 1
ATOM 1149 N N . GLU A 1 145 ? -8.039 7.895 17.172 1 97.44 145 GLU A N 1
ATOM 1150 C CA . GLU A 1 145 ? -8.812 8.539 18.219 1 97.44 145 GLU A CA 1
ATOM 1151 C C . GLU A 1 145 ? -10.289 8.164 18.141 1 97.44 145 GLU A C 1
ATOM 1153 O O . GLU A 1 145 ? -10.93 7.902 19.156 1 97.44 145 GLU A O 1
ATOM 1158 N N . ASP A 1 146 ? -10.836 8.148 16.969 1 96.25 146 ASP A N 1
ATOM 1159 C CA . ASP A 1 146 ? -12.227 7.766 16.766 1 96.25 146 ASP A CA 1
ATOM 1160 C C . ASP A 1 146 ? -12.461 6.309 17.156 1 96.25 146 ASP A C 1
ATOM 1162 O O . ASP A 1 146 ? -13.422 5.992 17.859 1 96.25 146 ASP A O 1
ATOM 1166 N N . GLU A 1 147 ? -11.586 5.473 16.703 1 95.81 147 GLU A N 1
ATOM 1167 C CA . GLU A 1 147 ? -11.719 4.039 16.953 1 95.81 147 GLU A CA 1
ATOM 1168 C C . GLU A 1 147 ? -11.641 3.73 18.453 1 95.81 147 GLU A C 1
ATOM 1170 O O . GLU A 1 147 ? -12.32 2.826 18.938 1 95.81 147 GLU A O 1
ATOM 1175 N N . GLU A 1 148 ? -10.844 4.469 19.094 1 96.06 148 GLU A N 1
ATOM 1176 C CA . GLU A 1 148 ? -10.625 4.219 20.516 1 96.06 148 GLU A CA 1
ATOM 1177 C C . GLU A 1 148 ? -11.523 5.098 21.375 1 96.06 148 GLU A C 1
ATOM 1179 O O . GLU A 1 148 ? -11.469 5.043 22.609 1 96.06 148 GLU A O 1
ATOM 1184 N N . SER A 1 149 ? -12.367 5.949 20.75 1 95.75 149 SER A N 1
ATOM 1185 C CA . SER A 1 149 ? -13.25 6.883 21.438 1 95.75 149 SER A CA 1
ATOM 1186 C C . SER A 1 149 ? -12.477 7.711 22.469 1 95.75 149 SER A C 1
ATOM 1188 O O . SER A 1 149 ? -12.883 7.797 23.625 1 95.75 149 SER A O 1
ATOM 1190 N N . ASN A 1 150 ? -11.367 8.195 22.094 1 95.62 150 ASN A N 1
ATOM 1191 C CA . ASN A 1 150 ? -10.484 9 22.938 1 95.62 150 ASN A CA 1
ATOM 1192 C C . ASN A 1 150 ? -9.977 10.234 22.188 1 95.62 150 ASN A C 1
ATOM 1194 O O . ASN A 1 150 ? -8.789 10.344 21.891 1 95.62 150 ASN A O 1
ATOM 1198 N N . PRO A 1 151 ? -10.883 11.172 21.984 1 94.94 151 PRO A N 1
ATOM 1199 C CA . PRO A 1 151 ? -10.523 12.359 21.219 1 94.94 151 PRO A CA 1
ATOM 1200 C C . PRO A 1 151 ? -9.398 13.164 21.859 1 94.94 151 PRO A C 1
ATOM 1202 O O . PRO A 1 151 ? -9.352 13.312 23.078 1 94.94 151 PRO A O 1
ATOM 1205 N N . GLY A 1 152 ? -8.383 13.547 21.047 1 95.12 152 GLY A N 1
ATOM 1206 C CA . GLY A 1 152 ? -7.332 14.445 21.5 1 95.12 152 GLY A CA 1
ATOM 1207 C C . GLY A 1 152 ? -6.105 13.719 22.016 1 95.12 152 GLY A C 1
ATOM 1208 O O . GLY A 1 152 ? -5.055 14.328 22.219 1 95.12 152 GLY A O 1
ATOM 1209 N N . ARG A 1 153 ? -6.195 12.461 22.172 1 95.81 153 ARG A N 1
ATOM 1210 C CA . ARG A 1 153 ? -5.125 11.703 22.812 1 95.81 153 ARG A CA 1
ATOM 1211 C C . ARG A 1 153 ? -3.854 11.734 21.969 1 95.81 153 ARG A C 1
ATOM 1213 O O . ARG A 1 153 ? -2.748 11.641 22.516 1 95.81 153 ARG A O 1
ATOM 1220 N N . LEU A 1 154 ? -4.027 11.852 20.703 1 97.56 154 LEU A N 1
ATOM 1221 C CA . LEU A 1 154 ? -2.873 11.867 19.812 1 97.56 154 LEU A CA 1
ATOM 1222 C C . LEU A 1 154 ? -2.613 13.266 19.281 1 97.56 154 LEU A C 1
ATOM 1224 O O . LEU A 1 154 ? -2.184 13.43 18.125 1 97.56 154 LEU A O 1
ATOM 1228 N N . GLN A 1 155 ? -2.848 14.289 20.047 1 97.19 155 GLN A N 1
ATOM 1229 C CA . GLN A 1 155 ? -2.715 15.688 19.672 1 97.19 155 GLN A CA 1
ATOM 1230 C C . GLN A 1 155 ? -1.278 16.016 19.266 1 97.19 155 GLN A C 1
ATOM 1232 O O . GLN A 1 155 ? -1.046 16.875 18.422 1 97.19 155 GLN A O 1
ATOM 1237 N N . GLU A 1 156 ? -0.361 15.367 19.844 1 97.19 156 GLU A N 1
ATOM 1238 C CA . GLU A 1 156 ? 1.044 15.648 19.578 1 97.19 156 GLU A CA 1
ATOM 1239 C C . GLU A 1 156 ? 1.362 15.477 18.094 1 97.19 156 GLU A C 1
ATOM 1241 O O . GLU A 1 156 ? 2.238 16.156 17.547 1 97.19 156 GLU A O 1
ATOM 1246 N N . PHE A 1 157 ? 0.756 14.539 17.375 1 97.56 157 PHE A N 1
ATOM 1247 C CA . PHE A 1 157 ? 0.985 14.312 15.961 1 97.56 157 PHE A CA 1
ATOM 1248 C C . PHE A 1 157 ? 0.446 15.477 15.133 1 97.56 157 PHE A C 1
ATOM 1250 O O . PHE A 1 157 ? 1.062 15.875 14.141 1 97.56 157 PHE A O 1
ATOM 1257 N N . PHE A 1 158 ? -0.685 16.016 15.516 1 97.56 158 PHE A N 1
ATOM 1258 C CA . PHE A 1 158 ? -1.211 17.203 14.867 1 97.56 158 PHE A CA 1
ATOM 1259 C C . PHE A 1 158 ? -0.283 18.391 15.086 1 97.56 158 PHE A C 1
ATOM 1261 O O . PHE A 1 158 ? 0.03 19.125 14.141 1 97.56 158 PHE A O 1
ATOM 1268 N N . ASP A 1 159 ? 0.162 18.531 16.344 1 97.25 159 ASP A N 1
ATOM 1269 C CA . ASP A 1 159 ? 1.075 19.625 16.672 1 97.25 159 ASP A CA 1
ATOM 1270 C C . ASP A 1 159 ? 2.359 19.531 15.852 1 97.25 159 ASP A C 1
ATOM 1272 O O . ASP A 1 159 ? 2.92 20.562 15.445 1 97.25 159 ASP A O 1
ATOM 1276 N N . SER A 1 160 ? 2.828 18.344 15.609 1 96 160 SER A N 1
ATOM 1277 C CA . SER A 1 160 ? 4.121 18.125 14.969 1 96 160 SER A CA 1
ATOM 1278 C C . SER A 1 160 ? 4.102 18.562 13.508 1 96 160 SER A C 1
ATOM 1280 O O . SER A 1 160 ? 5.156 18.797 12.914 1 96 160 SER A O 1
ATOM 1282 N N . VAL A 1 161 ? 2.914 18.672 12.898 1 96.69 161 VAL A N 1
ATOM 1283 C CA . VAL A 1 161 ? 2.875 19.016 11.484 1 96.69 161 VAL A CA 1
ATOM 1284 C C . VAL A 1 161 ? 2.361 20.453 11.312 1 96.69 161 VAL A C 1
ATOM 1286 O O . VAL A 1 161 ? 2.234 20.938 10.188 1 96.69 161 VAL A O 1
ATOM 1289 N N . GLU A 1 162 ? 2.029 21.141 12.367 1 95 162 GLU A N 1
ATOM 1290 C CA . GLU A 1 162 ? 1.497 22.5 12.297 1 95 162 GLU A CA 1
ATOM 1291 C C . GLU A 1 162 ? 2.453 23.438 11.555 1 95 162 GLU A C 1
ATOM 1293 O O . GLU A 1 162 ? 3.631 23.531 11.906 1 95 162 GLU A O 1
ATOM 1298 N N . GLY A 1 163 ? 1.947 24.047 10.531 1 95.88 163 GLY A N 1
ATOM 1299 C CA . GLY A 1 163 ? 2.725 25.016 9.781 1 95.88 163 GLY A CA 1
ATOM 1300 C C . GLY A 1 163 ? 3.732 24.391 8.844 1 95.88 163 GLY A C 1
ATOM 1301 O O . GLY A 1 163 ? 4.48 25.094 8.164 1 95.88 163 GLY A O 1
ATOM 1302 N N . LYS A 1 164 ? 3.729 23.062 8.742 1 97.69 164 LYS A N 1
ATOM 1303 C CA . LYS A 1 164 ? 4.773 22.391 7.965 1 97.69 164 LYS A CA 1
ATOM 1304 C C . LYS A 1 164 ? 4.246 21.953 6.609 1 97.69 164 LYS A C 1
ATOM 1306 O O . LYS A 1 164 ? 5.023 21.672 5.691 1 97.69 164 LYS A O 1
ATOM 1311 N N . ILE A 1 165 ? 2.91 21.781 6.512 1 97.81 165 ILE A N 1
ATOM 1312 C CA . ILE A 1 165 ? 2.318 21.422 5.227 1 97.81 165 ILE A CA 1
ATOM 1313 C C . ILE A 1 165 ? 2.252 22.656 4.324 1 97.81 165 ILE A C 1
ATOM 1315 O O . ILE A 1 165 ? 1.753 23.703 4.734 1 97.81 165 ILE A O 1
ATOM 1319 N N . GLN A 1 166 ? 2.725 22.531 3.09 1 96.62 166 GLN A N 1
ATOM 1320 C CA . GLN A 1 166 ? 2.893 23.703 2.236 1 96.62 166 GLN A CA 1
ATOM 1321 C C . GLN A 1 166 ? 1.9 23.672 1.077 1 96.62 166 GLN A C 1
ATOM 1323 O O . GLN A 1 166 ? 1.458 24.734 0.616 1 96.62 166 GLN A O 1
ATOM 1328 N N . ASP A 1 167 ? 1.603 22.547 0.517 1 95.31 167 ASP A N 1
ATOM 1329 C CA . ASP A 1 167 ? 0.687 22.469 -0.617 1 95.31 167 ASP A CA 1
ATOM 1330 C C . ASP A 1 167 ? -0.701 22.984 -0.238 1 95.31 167 ASP A C 1
ATOM 1332 O O . ASP A 1 167 ? -1.289 22.531 0.745 1 95.31 167 ASP A O 1
ATOM 1336 N N . LYS A 1 168 ? -1.262 23.875 -1.001 1 93.5 168 LYS A N 1
ATOM 1337 C CA . LYS A 1 168 ? -2.492 24.594 -0.666 1 93.5 168 LYS A CA 1
ATOM 1338 C C . LYS A 1 168 ? -3.66 23.625 -0.501 1 93.5 168 LYS A C 1
ATOM 1340 O O . LYS A 1 168 ? -4.477 23.766 0.408 1 93.5 168 LYS A O 1
ATOM 1345 N N . GLU A 1 169 ? -3.777 22.688 -1.382 1 93.5 169 GLU A N 1
ATOM 1346 C CA . GLU A 1 169 ? -4.875 21.719 -1.297 1 93.5 169 GLU A CA 1
ATOM 1347 C C . GLU A 1 169 ? -4.75 20.859 -0.049 1 93.5 169 GLU A C 1
ATOM 1349 O O . GLU A 1 169 ? -5.75 20.562 0.612 1 93.5 169 GLU A O 1
ATOM 1354 N N . ILE A 1 170 ? -3.543 20.422 0.305 1 96.5 170 ILE A N 1
ATOM 1355 C CA . ILE A 1 170 ? -3.33 19.562 1.468 1 96.5 170 ILE A CA 1
ATOM 1356 C C . ILE A 1 170 ? -3.547 20.375 2.746 1 96.5 170 ILE A C 1
ATOM 1358 O O . ILE A 1 170 ? -4.047 19.844 3.742 1 96.5 170 ILE A O 1
ATOM 1362 N N . VAL A 1 171 ? -3.188 21.609 2.705 1 96.69 171 VAL A N 1
ATOM 1363 C CA . VAL A 1 171 ? -3.471 22.484 3.838 1 96.69 171 VAL A CA 1
ATOM 1364 C C . VAL A 1 171 ? -4.977 22.547 4.078 1 96.69 171 VAL A C 1
ATOM 1366 O O . VAL A 1 171 ? -5.434 22.453 5.223 1 96.69 171 VAL A O 1
ATOM 1369 N N . ARG A 1 172 ? -5.719 22.703 3.012 1 95.19 172 ARG A N 1
ATOM 1370 C CA . ARG A 1 172 ? -7.172 22.75 3.135 1 95.19 172 ARG A CA 1
ATOM 1371 C C . ARG A 1 172 ? -7.719 21.469 3.748 1 95.19 172 ARG A C 1
ATOM 1373 O O . ARG A 1 172 ? -8.625 21.516 4.578 1 95.19 172 ARG A O 1
ATOM 1380 N N . LEU A 1 173 ? -7.211 20.359 3.301 1 96.25 173 LEU A N 1
ATOM 1381 C CA . LEU A 1 173 ? -7.629 19.078 3.859 1 96.25 173 LEU A CA 1
ATOM 1382 C C . LEU A 1 173 ? -7.277 18.984 5.34 1 96.25 173 LEU A C 1
ATOM 1384 O O . LEU A 1 173 ? -8.102 18.562 6.152 1 96.25 173 LEU A O 1
ATOM 1388 N N . ALA A 1 174 ? -6.047 19.375 5.66 1 97.19 174 ALA A N 1
ATOM 1389 C CA . ALA A 1 174 ? -5.602 19.344 7.051 1 97.19 174 ALA A CA 1
ATOM 1390 C C . ALA A 1 174 ? -6.465 20.25 7.926 1 97.19 174 ALA A C 1
ATOM 1392 O O . ALA A 1 174 ? -6.816 19.875 9.047 1 97.19 174 ALA A O 1
ATOM 1393 N N . ASP A 1 175 ? -6.785 21.375 7.383 1 96.31 175 ASP A N 1
ATOM 1394 C CA . ASP A 1 175 ? -7.637 22.328 8.109 1 96.31 175 ASP A CA 1
ATOM 1395 C C . ASP A 1 175 ? -9.023 21.734 8.344 1 96.31 175 ASP A C 1
ATOM 1397 O O . ASP A 1 175 ? -9.586 21.875 9.43 1 96.31 175 ASP A O 1
ATOM 1401 N N . GLU A 1 176 ? -9.562 21.172 7.305 1 95.31 176 GLU A N 1
ATOM 1402 C CA . GLU A 1 176 ? -10.859 20.531 7.434 1 95.31 176 GLU A CA 1
ATOM 1403 C C . GLU A 1 176 ? -10.836 19.453 8.516 1 95.31 176 GLU A C 1
ATOM 1405 O O . GLU A 1 176 ? -11.773 19.344 9.312 1 95.31 176 GLU A O 1
ATOM 1410 N N . LEU A 1 177 ? -9.789 18.672 8.523 1 95.25 177 LEU A N 1
ATOM 1411 C CA . LEU A 1 177 ? -9.625 17.594 9.5 1 95.25 177 LEU A CA 1
ATOM 1412 C C . LEU A 1 177 ? -9.531 18.156 10.914 1 95.25 177 LEU A C 1
ATOM 1414 O O . LEU A 1 177 ? -10.188 17.656 11.828 1 95.25 177 LEU A O 1
ATOM 1418 N N . THR A 1 178 ? -8.766 19.188 11.055 1 93 178 THR A N 1
ATOM 1419 C CA . THR A 1 178 ? -8.492 19.766 12.367 1 93 178 THR A CA 1
ATOM 1420 C C . THR A 1 178 ? -9.711 20.516 12.898 1 93 178 THR A C 1
ATOM 1422 O O . THR A 1 178 ? -9.961 20.531 14.102 1 93 178 THR A O 1
ATOM 1425 N N . SER A 1 179 ? -10.469 21.094 12.055 1 90.44 179 SER A N 1
ATOM 1426 C CA . SER A 1 179 ? -11.641 21.859 12.453 1 90.44 179 SER A CA 1
ATOM 1427 C C . SER A 1 179 ? -12.75 20.953 12.961 1 90.44 179 SER A C 1
ATOM 1429 O O . SER A 1 179 ? -13.586 21.359 13.766 1 90.44 179 SER A O 1
ATOM 1431 N N . ASN A 1 180 ? -12.727 19.734 12.562 1 82.5 180 ASN A N 1
ATOM 1432 C CA . ASN A 1 180 ? -13.766 18.781 12.945 1 82.5 180 ASN A CA 1
ATOM 1433 C C . ASN A 1 180 ? -13.336 17.953 14.148 1 82.5 180 ASN A C 1
ATOM 1435 O O . ASN A 1 180 ? -14.07 17.078 14.602 1 82.5 180 ASN A O 1
ATOM 1439 N N . ARG A 1 181 ? -12.039 18.266 14.531 1 82.75 181 ARG A N 1
ATOM 1440 C CA . ARG A 1 181 ? -11.531 17.516 15.664 1 82.75 181 ARG A CA 1
ATOM 1441 C C . ARG A 1 181 ? -12.188 17.969 16.969 1 82.75 181 ARG A C 1
ATOM 1443 O O . ARG A 1 181 ? -12.188 19.156 17.281 1 82.75 181 ARG A O 1
ATOM 1450 N N . LYS A 1 182 ? -13.305 17.297 17.422 1 65.81 182 LYS A N 1
ATOM 1451 C CA . LYS A 1 182 ? -13.992 17.562 18.672 1 65.81 182 LYS A CA 1
ATOM 1452 C C . LYS A 1 182 ? -13.375 16.766 19.828 1 65.81 182 LYS A C 1
ATOM 1454 O O . LYS A 1 182 ? -12.836 15.68 19.609 1 65.81 182 LYS A O 1
ATOM 1459 N N . MET B 1 1 ? -16.203 19.891 -0.525 1 76.56 1 MET B N 1
ATOM 1460 C CA . MET B 1 1 ? -15.07 19.484 -1.353 1 76.56 1 MET B CA 1
ATOM 1461 C C . MET B 1 1 ? -14.008 18.766 -0.515 1 76.56 1 MET B C 1
ATOM 1463 O O . MET B 1 1 ? -13.961 17.531 -0.49 1 76.56 1 MET B O 1
ATOM 1467 N N . SER B 1 2 ? -13.531 19.406 0.542 1 87.12 2 SER B N 1
ATOM 1468 C CA . SER B 1 2 ? -12.492 18.812 1.377 1 87.12 2 SER B CA 1
ATOM 1469 C C . SER B 1 2 ? -13.062 17.734 2.287 1 87.12 2 SER B C 1
ATOM 1471 O O . SER B 1 2 ? -12.453 16.672 2.463 1 87.12 2 SER B O 1
ATOM 1473 N N . ALA B 1 3 ? -14.297 17.906 2.725 1 93.19 3 ALA B N 1
ATOM 1474 C CA . ALA B 1 3 ? -14.938 16.922 3.602 1 93.19 3 ALA B CA 1
ATOM 1475 C C . ALA B 1 3 ? -15.203 15.609 2.865 1 93.19 3 ALA B C 1
ATOM 1477 O O . ALA B 1 3 ? -15.023 14.531 3.43 1 93.19 3 ALA B O 1
ATOM 1478 N N . ASP B 1 4 ? -15.641 15.734 1.662 1 96 4 ASP B N 1
ATOM 1479 C CA . ASP B 1 4 ? -15.898 14.547 0.853 1 96 4 ASP B CA 1
ATOM 1480 C C . ASP B 1 4 ? -14.602 13.789 0.565 1 96 4 ASP B C 1
ATOM 1482 O O . ASP B 1 4 ? -14.578 12.555 0.595 1 96 4 ASP B O 1
ATOM 1486 N N . MET B 1 5 ? -13.539 14.508 0.295 1 96.44 5 MET B N 1
ATOM 1487 C CA . MET B 1 5 ? -12.242 13.883 0.072 1 96.44 5 MET B CA 1
ATOM 1488 C C . MET B 1 5 ? -11.773 13.133 1.32 1 96.44 5 MET B C 1
ATOM 1490 O O . MET B 1 5 ? -11.266 12.016 1.229 1 96.44 5 MET B O 1
ATOM 1494 N N . ILE B 1 6 ? -11.969 13.719 2.469 1 97.19 6 ILE B N 1
ATOM 1495 C CA . ILE B 1 6 ? -11.578 13.086 3.725 1 97.19 6 ILE B CA 1
ATOM 1496 C C . ILE B 1 6 ? -12.391 11.812 3.932 1 97.19 6 ILE B C 1
ATOM 1498 O O . ILE B 1 6 ? -11.852 10.789 4.371 1 97.19 6 ILE B O 1
ATOM 1502 N N . LYS B 1 7 ? -13.656 11.875 3.609 1 97.81 7 LYS B N 1
ATOM 1503 C CA . LYS B 1 7 ? -14.5 10.688 3.684 1 97.81 7 LYS B CA 1
ATOM 1504 C C . LYS B 1 7 ? -13.984 9.586 2.76 1 97.81 7 LYS B C 1
ATOM 1506 O O . LYS B 1 7 ? -13.922 8.422 3.146 1 97.81 7 LYS B O 1
ATOM 1511 N N . PHE B 1 8 ? -13.617 9.992 1.52 1 98.56 8 PHE B N 1
ATOM 1512 C CA . PHE B 1 8 ? -13.055 9.039 0.567 1 98.56 8 PHE B CA 1
ATOM 1513 C C . PHE B 1 8 ? -11.797 8.391 1.13 1 98.56 8 PHE B C 1
ATOM 1515 O O . PHE B 1 8 ? -11.672 7.164 1.128 1 98.56 8 PHE B O 1
ATOM 1522 N N . LEU B 1 9 ? -10.93 9.195 1.645 1 98.5 9 LEU B N 1
ATOM 1523 C CA . LEU B 1 9 ? -9.656 8.688 2.139 1 98.5 9 LEU B CA 1
ATOM 1524 C C . LEU B 1 9 ? -9.852 7.859 3.402 1 98.5 9 LEU B C 1
ATOM 1526 O O . LEU B 1 9 ? -9.07 6.941 3.672 1 98.5 9 LEU B O 1
ATOM 1530 N N . SER B 1 10 ? -10.891 8.133 4.168 1 98.44 10 SER B N 1
ATOM 1531 C CA . SER B 1 10 ? -11.219 7.324 5.34 1 98.44 10 SER B CA 1
ATOM 1532 C C . SER B 1 10 ? -11.719 5.941 4.934 1 98.44 10 SER B C 1
ATOM 1534 O O . SER B 1 10 ? -11.391 4.941 5.574 1 98.44 10 SER B O 1
ATOM 1536 N N . LEU B 1 11 ? -12.547 5.926 3.895 1 98.56 11 LEU B N 1
ATOM 1537 C CA . LEU B 1 11 ? -12.961 4.633 3.359 1 98.56 11 LEU B CA 1
ATOM 1538 C C . LEU B 1 11 ? -11.758 3.826 2.883 1 98.56 11 LEU B C 1
ATOM 1540 O O . LEU B 1 11 ? -11.625 2.646 3.211 1 98.56 11 LEU B O 1
ATOM 1544 N N . VAL B 1 12 ? -10.844 4.484 2.154 1 98.75 12 VAL B N 1
ATOM 1545 C CA . VAL B 1 12 ? -9.625 3.834 1.698 1 98.75 12 VAL B CA 1
ATOM 1546 C C . VAL B 1 12 ? -8.828 3.318 2.9 1 98.75 12 VAL B C 1
ATOM 1548 O O . VAL B 1 12 ? -8.242 2.236 2.846 1 98.75 12 VAL B O 1
ATOM 1551 N N . GLY B 1 13 ? -8.836 4.078 3.994 1 98.56 13 GLY B N 1
ATOM 1552 C CA . GLY B 1 13 ? -8.125 3.713 5.207 1 98.56 13 GLY B CA 1
ATOM 1553 C C . GLY B 1 13 ? -8.633 2.428 5.836 1 98.56 13 GLY B C 1
ATOM 1554 O O . GLY B 1 13 ? -7.895 1.746 6.551 1 98.56 13 GLY B O 1
ATOM 1555 N N . GLN B 1 14 ? -9.867 2.076 5.57 1 98.5 14 GLN B N 1
ATOM 1556 C CA . GLN B 1 14 ? -10.438 0.848 6.113 1 98.5 14 GLN B CA 1
ATOM 1557 C C . GLN B 1 14 ? -9.734 -0.383 5.555 1 98.5 14 GLN B C 1
ATOM 1559 O O . GLN B 1 14 ? -9.773 -1.456 6.16 1 98.5 14 GLN B O 1
ATOM 1564 N N . LEU B 1 15 ? -9.062 -0.235 4.41 1 98.81 15 LEU B N 1
ATOM 1565 C CA . LEU B 1 15 ? -8.352 -1.35 3.797 1 98.81 15 LEU B CA 1
ATOM 1566 C C . LEU B 1 15 ? -7.172 -1.784 4.664 1 98.81 15 LEU B C 1
ATOM 1568 O O . LEU B 1 15 ? -6.684 -2.908 4.535 1 98.81 15 LEU B O 1
ATOM 1572 N N . LYS B 1 16 ? -6.664 -0.856 5.531 1 98.62 16 LYS B N 1
ATOM 1573 C CA . LYS B 1 16 ? -5.59 -1.192 6.457 1 98.62 16 LYS B CA 1
ATOM 1574 C C . LYS B 1 16 ? -6.074 -2.168 7.527 1 98.62 16 LYS B C 1
ATOM 1576 O O . LYS B 1 16 ? -5.273 -2.895 8.125 1 98.62 16 LYS B O 1
ATOM 1581 N N . ARG B 1 17 ? -7.355 -2.211 7.738 1 97.25 17 ARG B N 1
ATOM 1582 C CA . ARG B 1 17 ? -7.965 -3.021 8.789 1 97.25 17 ARG B CA 1
ATOM 1583 C C . ARG B 1 17 ? -8.594 -4.285 8.211 1 97.25 17 ARG B C 1
ATOM 1585 O O . ARG B 1 17 ? -8.812 -5.262 8.93 1 97.25 17 ARG B O 1
ATOM 1592 N N . THR B 1 18 ? -8.969 -4.234 6.977 1 98.19 18 THR B N 1
ATOM 1593 C CA . THR B 1 18 ? -9.57 -5.395 6.324 1 98.19 18 THR B CA 1
ATOM 1594 C C . THR B 1 18 ? -8.523 -6.477 6.066 1 98.19 18 THR B C 1
ATOM 1596 O O . THR B 1 18 ? -7.766 -6.395 5.102 1 98.19 18 THR B O 1
ATOM 1599 N N . LYS B 1 19 ? -8.57 -7.496 6.938 1 98.25 19 LYS B N 1
ATOM 1600 C CA . LYS B 1 19 ? -7.621 -8.594 6.77 1 98.25 19 LYS B CA 1
ATOM 1601 C C . LYS B 1 19 ? -8.023 -9.492 5.605 1 98.25 19 LYS B C 1
ATOM 1603 O O . LYS B 1 19 ? -9.211 -9.672 5.328 1 98.25 19 LYS B O 1
ATOM 1608 N N . ARG B 1 20 ? -7.074 -10.031 4.867 1 98.38 20 ARG B N 1
ATOM 1609 C CA . ARG B 1 20 ? -7.355 -10.953 3.771 1 98.38 20 ARG B CA 1
ATOM 1610 C C . ARG B 1 20 ? -8.031 -12.219 4.285 1 98.38 20 ARG B C 1
ATOM 1612 O O . ARG B 1 20 ? -7.406 -13.016 4.988 1 98.38 20 ARG B O 1
ATOM 1619 N N . SER B 1 21 ? -9.219 -12.438 3.912 1 97.44 21 SER B N 1
ATOM 1620 C CA . SER B 1 21 ? -10.102 -13.445 4.492 1 97.44 21 SER B CA 1
ATOM 1621 C C . SER B 1 21 ? -9.562 -14.852 4.277 1 97.44 21 SER B C 1
ATOM 1623 O O . SER B 1 21 ? -9.734 -15.727 5.129 1 97.44 21 SER B O 1
ATOM 1625 N N . GLY B 1 22 ? -8.914 -15.078 3.146 1 96.56 22 GLY B N 1
ATOM 1626 C CA . GLY B 1 22 ? -8.344 -16.391 2.904 1 96.56 22 GLY B CA 1
ATOM 1627 C C . GLY B 1 22 ? -7.363 -16.828 3.98 1 96.56 22 GLY B C 1
ATOM 1628 O O . GLY B 1 22 ? -7.367 -17.984 4.398 1 96.56 22 GLY B O 1
ATOM 1629 N N . TRP B 1 23 ? -6.527 -15.922 4.465 1 98.12 23 TRP B N 1
ATOM 1630 C CA . TRP B 1 23 ? -5.551 -16.203 5.512 1 98.12 23 TRP B CA 1
ATOM 1631 C C . TRP B 1 23 ? -6.238 -16.375 6.863 1 98.12 23 TRP B C 1
ATOM 1633 O O . TRP B 1 23 ? -5.875 -17.25 7.645 1 98.12 23 TRP B O 1
ATOM 1643 N N . VAL B 1 24 ? -7.223 -15.477 7.098 1 97.75 24 VAL B N 1
ATOM 1644 C CA . VAL B 1 24 ? -7.957 -15.531 8.359 1 97.75 24 VAL B CA 1
ATOM 1645 C C . VAL B 1 24 ? -8.617 -16.906 8.508 1 97.75 24 VAL B C 1
ATOM 1647 O O . VAL B 1 24 ? -8.531 -17.531 9.562 1 97.75 24 VAL B O 1
ATOM 1650 N N . LEU B 1 25 ? -9.258 -17.344 7.484 1 97 25 LEU B N 1
ATOM 1651 C CA . LEU B 1 25 ? -9.992 -18.594 7.492 1 97 25 LEU B CA 1
ATOM 1652 C C . LEU B 1 25 ? -9.055 -19.781 7.707 1 97 25 LEU B C 1
ATOM 1654 O O . LEU B 1 25 ? -9.469 -20.828 8.211 1 97 25 LEU B O 1
ATOM 1658 N N . ARG B 1 26 ? -7.785 -19.594 7.395 1 97.19 26 ARG B N 1
ATOM 1659 C CA . ARG B 1 26 ? -6.812 -20.672 7.562 1 97.19 26 ARG B CA 1
ATOM 1660 C C . ARG B 1 26 ? -6.047 -20.516 8.875 1 97.19 26 ARG B C 1
ATOM 1662 O O . ARG B 1 26 ? -5.094 -21.25 9.125 1 97.19 26 ARG B O 1
ATOM 1669 N N . GLY B 1 27 ? -6.422 -19.547 9.625 1 97.56 27 GLY B N 1
ATOM 1670 C CA . GLY B 1 27 ? -5.863 -19.391 10.961 1 97.56 27 GLY B CA 1
ATOM 1671 C C . GLY B 1 27 ? -4.449 -18.828 10.953 1 97.56 27 GLY B C 1
ATOM 1672 O O . GLY B 1 27 ? -3.674 -19.094 11.875 1 97.56 27 GLY B O 1
ATOM 1673 N N . VAL B 1 28 ? -4.059 -18.141 9.914 1 97.5 28 VAL B N 1
ATOM 1674 C CA . VAL B 1 28 ? -2.746 -17.5 9.859 1 97.5 28 VAL B CA 1
ATOM 1675 C C . VAL B 1 28 ? -2.631 -16.453 10.961 1 97.5 28 VAL B C 1
ATOM 1677 O O . VAL B 1 28 ? -3.57 -15.695 11.203 1 97.5 28 VAL B O 1
ATOM 1680 N N . ASN B 1 29 ? -1.494 -16.484 11.633 1 95.12 29 ASN B N 1
ATOM 1681 C CA . ASN B 1 29 ? -1.243 -15.469 12.656 1 95.12 29 ASN B CA 1
ATOM 1682 C C . ASN B 1 29 ? -0.957 -14.102 12.039 1 95.12 29 ASN B C 1
ATOM 1684 O O . ASN B 1 29 ? -0.085 -13.977 11.172 1 95.12 29 ASN B O 1
ATOM 1688 N N . GLU B 1 30 ? -1.76 -13.086 12.469 1 95.19 30 GLU B N 1
ATOM 1689 C CA . GLU B 1 30 ? -1.588 -11.703 12.039 1 95.19 30 GLU B CA 1
ATOM 1690 C C . GLU B 1 30 ? -1.542 -11.602 10.516 1 95.19 30 GLU B C 1
ATOM 1692 O O . GLU B 1 30 ? -0.558 -11.117 9.945 1 95.19 30 GLU B O 1
ATOM 1697 N N . PRO B 1 31 ? -2.566 -12.023 9.898 1 98.19 31 PRO B N 1
ATOM 1698 C CA . PRO B 1 31 ? -2.596 -11.977 8.438 1 98.19 31 PRO B CA 1
ATOM 1699 C C . PRO B 1 31 ? -2.496 -10.555 7.891 1 98.19 31 PRO B C 1
ATOM 1701 O O . PRO B 1 31 ? -2.873 -9.602 8.57 1 98.19 31 PRO B O 1
ATOM 1704 N N . GLU B 1 32 ? -2.008 -10.461 6.684 1 98.75 32 GLU B N 1
ATOM 1705 C CA . GLU B 1 32 ? -1.871 -9.164 6.031 1 98.75 32 GLU B CA 1
ATOM 1706 C C . GLU B 1 32 ? -3.234 -8.523 5.781 1 98.75 32 GLU B C 1
ATOM 1708 O O . GLU B 1 32 ? -4.234 -9.227 5.625 1 98.75 32 GLU B O 1
ATOM 1713 N N . SER B 1 33 ? -3.262 -7.188 5.754 1 98.81 33 SER B N 1
ATOM 1714 C CA . SER B 1 33 ? -4.438 -6.438 5.324 1 98.81 33 SER B CA 1
ATOM 1715 C C . SER B 1 33 ? -4.527 -6.383 3.803 1 98.81 33 SER B C 1
ATOM 1717 O O . SER B 1 33 ? -3.584 -6.754 3.104 1 98.81 33 SER B O 1
ATOM 1719 N N . VAL B 1 34 ? -5.676 -5.945 3.318 1 98.81 34 VAL B N 1
ATOM 1720 C CA . VAL B 1 34 ? -5.871 -5.762 1.885 1 98.81 34 VAL B CA 1
ATOM 1721 C C . VAL B 1 34 ? -4.906 -4.699 1.365 1 98.81 34 VAL B C 1
ATOM 1723 O O . VAL B 1 34 ? -4.309 -4.859 0.298 1 98.81 34 VAL B O 1
ATOM 1726 N N . SER B 1 35 ? -4.691 -3.578 2.123 1 98.88 35 SER B N 1
ATOM 1727 C CA . SER B 1 35 ? -3.777 -2.535 1.671 1 98.88 35 SER B CA 1
ATOM 1728 C C . SER B 1 35 ? -2.336 -3.033 1.652 1 98.88 35 SER B C 1
ATOM 1730 O O . SER B 1 35 ? -1.559 -2.666 0.77 1 98.88 35 SER B O 1
ATOM 1732 N N . ASP B 1 36 ? -1.928 -3.918 2.621 1 98.88 36 ASP B N 1
ATOM 1733 C CA . ASP B 1 36 ? -0.611 -4.547 2.623 1 98.88 36 ASP B CA 1
ATOM 1734 C C . ASP B 1 36 ? -0.356 -5.293 1.314 1 98.88 36 ASP B C 1
ATOM 1736 O O . ASP B 1 36 ? 0.702 -5.133 0.701 1 98.88 36 ASP B O 1
ATOM 1740 N N . HIS B 1 37 ? -1.342 -6.055 0.968 1 98.81 37 HIS B N 1
ATOM 1741 C CA . HIS B 1 37 ? -1.282 -6.855 -0.25 1 98.81 37 HIS B CA 1
ATOM 1742 C C . HIS B 1 37 ? -1.145 -5.969 -1.484 1 98.81 37 HIS B C 1
ATOM 1744 O O . HIS B 1 37 ? -0.282 -6.207 -2.332 1 98.81 37 HIS B O 1
ATOM 1750 N N . MET B 1 38 ? -1.949 -4.91 -1.568 1 98.88 38 MET B N 1
ATOM 1751 C CA . MET B 1 38 ? -1.956 -4.047 -2.746 1 98.88 38 MET B CA 1
ATOM 1752 C C . MET B 1 38 ? -0.669 -3.23 -2.83 1 98.88 38 MET B C 1
ATOM 1754 O O . MET B 1 38 ? -0.188 -2.936 -3.926 1 98.88 38 MET B O 1
ATOM 1758 N N . TYR B 1 39 ? -0.065 -2.945 -1.699 1 98.94 39 TYR B N 1
ATOM 1759 C CA . TYR B 1 39 ? 1.207 -2.23 -1.696 1 98.94 39 TYR B CA 1
ATOM 1760 C C . TYR B 1 39 ? 2.295 -3.053 -2.375 1 98.94 39 TYR B C 1
ATOM 1762 O O . TYR B 1 39 ? 2.979 -2.564 -3.277 1 98.94 39 TYR B O 1
ATOM 1770 N N . ARG B 1 40 ? 2.479 -4.289 -1.905 1 98.94 40 ARG B N 1
ATOM 1771 C CA . ARG B 1 40 ? 3.543 -5.098 -2.49 1 98.94 40 ARG B CA 1
ATOM 1772 C C . ARG B 1 40 ? 3.297 -5.34 -3.975 1 98.94 40 ARG B C 1
ATOM 1774 O O . ARG B 1 40 ? 4.238 -5.375 -4.77 1 98.94 40 ARG B O 1
ATOM 1781 N N . MET B 1 41 ? 2.023 -5.461 -4.398 1 98.81 41 MET B N 1
ATOM 1782 C CA . MET B 1 41 ? 1.701 -5.617 -5.816 1 98.81 41 MET B CA 1
ATOM 1783 C C . MET B 1 41 ? 2.148 -4.398 -6.613 1 98.81 41 MET B C 1
ATOM 1785 O O . MET B 1 41 ? 2.664 -4.535 -7.727 1 98.81 41 MET B O 1
ATOM 1789 N N . ALA B 1 42 ? 1.909 -3.244 -6.055 1 98.81 42 ALA B N 1
ATOM 1790 C CA . ALA B 1 42 ? 2.312 -2.021 -6.746 1 98.81 42 ALA B CA 1
ATOM 1791 C C . ALA B 1 42 ? 3.828 -1.966 -6.922 1 98.81 42 ALA B C 1
ATOM 1793 O O . ALA B 1 42 ? 4.324 -1.562 -7.973 1 98.81 42 ALA B O 1
ATOM 1794 N N . VAL B 1 43 ? 4.566 -2.395 -5.918 1 98.69 43 VAL B N 1
ATOM 1795 C CA . VAL B 1 43 ? 6.023 -2.443 -6.016 1 98.69 43 VAL B CA 1
ATOM 1796 C C . VAL B 1 43 ? 6.438 -3.477 -7.059 1 98.69 43 VAL B C 1
ATOM 1798 O O . VAL B 1 43 ? 7.348 -3.236 -7.852 1 98.69 43 VAL B O 1
ATOM 1801 N N . MET B 1 44 ? 5.789 -4.621 -7.137 1 98.25 44 MET B N 1
ATOM 1802 C CA . MET B 1 44 ? 6.066 -5.621 -8.164 1 98.25 44 MET B CA 1
ATOM 1803 C C . MET B 1 44 ? 5.91 -5.023 -9.562 1 98.25 44 MET B C 1
ATOM 1805 O O . MET B 1 44 ? 6.738 -5.266 -10.438 1 98.25 44 MET B O 1
ATOM 1809 N N . ALA B 1 45 ? 4.824 -4.246 -9.719 1 97.75 45 ALA B N 1
ATOM 1810 C CA . ALA B 1 45 ? 4.574 -3.625 -11.016 1 97.75 45 ALA B CA 1
ATOM 1811 C C . ALA B 1 45 ? 5.711 -2.682 -11.398 1 97.75 45 ALA B C 1
ATOM 1813 O O . ALA B 1 45 ? 5.988 -2.477 -12.586 1 97.75 45 ALA B O 1
ATOM 1814 N N . MET B 1 46 ? 6.398 -2.158 -10.438 1 96.25 46 MET B N 1
ATOM 1815 C CA . MET B 1 46 ? 7.512 -1.246 -10.672 1 96.25 46 MET B CA 1
ATOM 1816 C C . MET B 1 46 ? 8.766 -2.012 -11.094 1 96.25 46 MET B C 1
ATOM 1818 O O . MET B 1 46 ? 9.555 -1.519 -11.898 1 96.25 46 MET B O 1
ATOM 1822 N N . VAL B 1 47 ? 8.891 -3.285 -10.617 1 94.94 47 VAL B N 1
ATOM 1823 C CA . VAL B 1 47 ? 10.25 -3.814 -10.68 1 94.94 47 VAL B CA 1
ATOM 1824 C C . VAL B 1 47 ? 10.258 -5.109 -11.492 1 94.94 47 VAL B C 1
ATOM 1826 O O . VAL B 1 47 ? 11.32 -5.574 -11.922 1 94.94 47 VAL B O 1
ATOM 1829 N N . CYS B 1 48 ? 9.156 -5.758 -11.703 1 85 48 CYS B N 1
ATOM 1830 C CA . CYS B 1 48 ? 9.188 -7.105 -12.266 1 85 48 CYS B CA 1
ATOM 1831 C C . CYS B 1 48 ? 9.234 -7.055 -13.789 1 85 48 CYS B C 1
ATOM 1833 O O . CYS B 1 48 ? 9.539 -8.062 -14.438 1 85 48 CYS B O 1
ATOM 1835 N N . LYS B 1 49 ? 8.914 -5.934 -14.375 1 78.81 49 LYS B N 1
ATOM 1836 C CA . LYS B 1 49 ? 8.938 -5.98 -15.828 1 78.81 49 LYS B CA 1
ATOM 1837 C C . LYS B 1 49 ? 10.188 -5.301 -16.391 1 78.81 49 LYS B C 1
ATOM 1839 O O . LYS B 1 49 ? 10.578 -4.234 -15.914 1 78.81 49 LYS B O 1
ATOM 1844 N N . ASP B 1 50 ? 10.539 -6.004 -17.312 1 71.56 50 ASP B N 1
ATOM 1845 C CA . ASP B 1 50 ? 11.711 -5.555 -18.047 1 71.56 50 ASP B CA 1
ATOM 1846 C C . ASP B 1 50 ? 11.398 -4.289 -18.859 1 71.56 50 ASP B C 1
ATOM 1848 O O . ASP B 1 50 ? 10.25 -4.043 -19.203 1 71.56 50 ASP B O 1
ATOM 1852 N N . ALA B 1 51 ? 12.305 -3.613 -19.016 1 64.62 51 ALA B N 1
ATOM 1853 C CA . ALA B 1 51 ? 12.211 -2.35 -19.75 1 64.62 51 ALA B CA 1
ATOM 1854 C C . ALA B 1 51 ? 11.727 -2.574 -21.188 1 64.62 51 ALA B C 1
ATOM 1856 O O . ALA B 1 51 ? 11.195 -1.661 -21.812 1 64.62 51 ALA B O 1
ATOM 1857 N N . SER B 1 52 ? 11.898 -3.693 -21.531 1 70.06 52 SER B N 1
ATOM 1858 C CA . SER B 1 52 ? 11.555 -3.963 -22.922 1 70.06 52 SER B CA 1
ATOM 1859 C C . SER B 1 52 ? 10.07 -4.27 -23.078 1 70.06 52 SER B C 1
ATOM 1861 O O . SER B 1 52 ? 9.57 -4.395 -24.203 1 70.06 52 SER B O 1
ATOM 1863 N N . SER B 1 53 ? 9.445 -4.23 -22.062 1 80.25 53 SER B N 1
ATOM 1864 C CA . SER B 1 53 ? 8.023 -4.555 -22.094 1 80.25 53 SER B CA 1
ATOM 1865 C C . SER B 1 53 ? 7.211 -3.434 -22.734 1 80.25 53 SER B C 1
ATOM 1867 O O . SER B 1 53 ? 7.543 -2.256 -22.578 1 80.25 53 SER B O 1
ATOM 1869 N N . SER B 1 54 ? 6.152 -3.854 -23.438 1 90.19 54 SER B N 1
ATOM 1870 C CA . SER B 1 54 ? 5.246 -2.902 -24.078 1 90.19 54 SER B CA 1
ATOM 1871 C C . SER B 1 54 ? 4.168 -2.428 -23.109 1 90.19 54 SER B C 1
ATOM 1873 O O . SER B 1 54 ? 3.395 -1.523 -23.422 1 90.19 54 SER B O 1
ATOM 1875 N N . LEU B 1 55 ? 4.18 -2.996 -21.906 1 94.88 55 LEU B N 1
ATOM 1876 C CA . LEU B 1 55 ? 3.145 -2.648 -20.938 1 94.88 55 LEU B CA 1
ATOM 1877 C C . LEU B 1 55 ? 3.383 -1.255 -20.375 1 94.88 55 LEU B C 1
ATOM 1879 O O . LEU B 1 55 ? 4.527 -0.873 -20.109 1 94.88 55 LEU B O 1
ATOM 1883 N N . ASP B 1 56 ? 2.311 -0.532 -20.234 1 96.44 56 ASP B N 1
ATOM 1884 C CA . ASP B 1 56 ? 2.371 0.726 -19.5 1 96.44 56 ASP B CA 1
ATOM 1885 C C . ASP B 1 56 ? 2.551 0.477 -18 1 96.44 56 ASP B C 1
ATOM 1887 O O . ASP B 1 56 ? 1.581 0.207 -17.297 1 96.44 56 ASP B O 1
ATOM 1891 N N . ARG B 1 57 ? 3.734 0.689 -17.578 1 96.19 57 ARG B N 1
ATOM 1892 C CA . ARG B 1 57 ? 4.113 0.394 -16.203 1 96.19 57 ARG B CA 1
ATOM 1893 C C . ARG B 1 57 ? 3.314 1.245 -15.219 1 96.19 57 ARG B C 1
ATOM 1895 O O . ARG B 1 57 ? 2.877 0.754 -14.18 1 96.19 57 ARG B O 1
ATOM 1902 N N . ASN B 1 58 ? 3.178 2.482 -15.547 1 96.88 58 ASN B N 1
ATOM 1903 C CA . ASN B 1 58 ? 2.422 3.373 -14.672 1 96.88 58 ASN B CA 1
ATOM 1904 C C . ASN B 1 58 ? 0.967 2.93 -14.547 1 96.88 58 ASN B C 1
ATOM 1906 O O . ASN B 1 58 ? 0.374 3.033 -13.469 1 96.88 58 ASN B O 1
ATOM 1910 N N . ARG B 1 59 ? 0.415 2.492 -15.586 1 97.56 59 ARG B N 1
ATOM 1911 C CA . ARG B 1 59 ? -0.953 1.986 -15.523 1 97.56 59 ARG B CA 1
ATOM 1912 C C . ARG B 1 59 ? -1.032 0.723 -14.672 1 97.56 59 ARG B C 1
ATOM 1914 O O . ARG B 1 59 ? -1.966 0.557 -13.891 1 97.56 59 ARG B O 1
ATOM 1921 N N . CYS B 1 60 ? -0.031 -0.196 -14.781 1 98.38 60 CYS B N 1
ATOM 1922 C CA . CYS B 1 60 ? 0.01 -1.399 -13.953 1 98.38 60 CYS B CA 1
ATOM 1923 C C . CYS B 1 60 ? 0.057 -1.047 -12.477 1 98.38 60 CYS B C 1
ATOM 1925 O O . CYS B 1 60 ? -0.627 -1.671 -11.664 1 98.38 60 CYS B O 1
ATOM 1927 N N . ILE B 1 61 ? 0.834 -0.025 -12.133 1 98.56 61 ILE B N 1
ATOM 1928 C CA . ILE B 1 61 ? 0.931 0.414 -10.742 1 98.56 61 ILE B CA 1
ATOM 1929 C C . ILE B 1 61 ? -0.438 0.877 -10.25 1 98.56 61 ILE B C 1
ATOM 1931 O O . ILE B 1 61 ? -0.896 0.46 -9.188 1 98.56 61 ILE B O 1
ATOM 1935 N N . LYS B 1 62 ? -1.126 1.66 -11.055 1 98.69 62 LYS B N 1
ATOM 1936 C CA . LYS B 1 62 ? -2.432 2.188 -10.664 1 98.69 62 LYS B CA 1
ATOM 1937 C C . LYS B 1 62 ? -3.465 1.07 -10.555 1 98.69 62 LYS B C 1
ATOM 1939 O O . LYS B 1 62 ? -4.297 1.075 -9.648 1 98.69 62 LYS B O 1
ATOM 1944 N N . LEU B 1 63 ? -3.387 0.121 -11.461 1 98.88 63 LEU B N 1
ATOM 1945 C CA . LEU B 1 63 ? -4.277 -1.034 -11.383 1 98.88 63 LEU B CA 1
ATOM 1946 C C . LEU B 1 63 ? -4.078 -1.789 -10.078 1 98.88 63 LEU B C 1
ATOM 1948 O O . LEU B 1 63 ? -5.051 -2.191 -9.43 1 98.88 63 LEU B O 1
ATOM 1952 N N . CYS B 1 64 ? -2.826 -1.932 -9.672 1 98.88 64 CYS B N 1
ATOM 1953 C CA . CYS B 1 64 ? -2.52 -2.617 -8.422 1 98.88 64 CYS B CA 1
ATOM 1954 C C . CYS B 1 64 ? -3.111 -1.87 -7.234 1 98.88 64 CYS B C 1
ATOM 1956 O O . CYS B 1 64 ? -3.58 -2.49 -6.277 1 98.88 64 CYS B O 1
ATOM 1958 N N . LEU B 1 65 ? -3.156 -0.576 -7.297 1 98.88 65 LEU B N 1
ATOM 1959 C CA . LEU B 1 65 ? -3.59 0.254 -6.18 1 98.88 65 LEU B CA 1
ATOM 1960 C C . LEU B 1 65 ? -5.109 0.287 -6.086 1 98.88 65 LEU B C 1
ATOM 1962 O O . LEU B 1 65 ? -5.664 0.618 -5.035 1 98.88 65 LEU B O 1
ATOM 1966 N N . VAL B 1 66 ? -5.809 -0.172 -7.141 1 98.81 66 VAL B N 1
ATOM 1967 C CA . VAL B 1 66 ? -7.242 0.102 -7.188 1 98.81 66 VAL B CA 1
ATOM 1968 C C . VAL B 1 66 ? -8.023 -1.212 -7.172 1 98.81 66 VAL B C 1
ATOM 1970 O O . VAL B 1 66 ? -9.18 -1.247 -6.762 1 98.81 66 VAL B O 1
ATOM 1973 N N . HIS B 1 67 ? -7.426 -2.311 -7.559 1 98.62 67 HIS B N 1
ATOM 1974 C CA . HIS B 1 67 ? -8.156 -3.502 -7.973 1 98.62 67 HIS B CA 1
ATOM 1975 C C . HIS B 1 67 ? -9.016 -4.043 -6.832 1 98.62 67 HIS B C 1
ATOM 1977 O O . HIS B 1 67 ? -10.125 -4.535 -7.066 1 98.62 67 HIS B O 1
ATOM 1983 N N . ASP B 1 68 ? -8.594 -3.904 -5.637 1 98.56 68 ASP B N 1
ATOM 1984 C CA . ASP B 1 68 ? -9.352 -4.414 -4.496 1 98.56 68 ASP B CA 1
ATOM 1985 C C . ASP B 1 68 ? -9.922 -3.271 -3.66 1 98.56 68 ASP B C 1
ATOM 1987 O O . ASP B 1 68 ? -10.312 -3.471 -2.508 1 98.56 68 ASP B O 1
ATOM 1991 N N . MET B 1 69 ? -9.984 -2.051 -4.168 1 98.75 69 MET B N 1
ATOM 1992 C CA . MET B 1 69 ? -10.328 -0.854 -3.408 1 98.75 69 MET B CA 1
ATOM 1993 C C . MET B 1 69 ? -11.758 -0.946 -2.877 1 98.75 69 MET B C 1
ATOM 1995 O O . MET B 1 69 ? -12.039 -0.493 -1.767 1 98.75 69 MET B O 1
ATOM 1999 N N . ALA B 1 70 ? -12.648 -1.578 -3.594 1 98.62 70 ALA B N 1
ATOM 2000 C CA . ALA B 1 70 ? -14.047 -1.697 -3.191 1 98.62 70 ALA B CA 1
ATOM 2001 C C . ALA B 1 70 ? -14.172 -2.477 -1.886 1 98.62 70 ALA B C 1
ATOM 2003 O O . ALA B 1 70 ? -15.203 -2.395 -1.206 1 98.62 70 ALA B O 1
ATOM 2004 N N . GLU B 1 71 ? -13.141 -3.203 -1.521 1 98.56 71 GLU B N 1
ATOM 2005 C CA . GLU B 1 71 ? -13.195 -4.074 -0.35 1 98.56 71 GLU B CA 1
ATOM 2006 C C . GLU B 1 71 ? -13.18 -3.262 0.942 1 98.56 71 GLU B C 1
ATOM 2008 O O . GLU B 1 71 ? -13.469 -3.793 2.018 1 98.56 71 GLU B O 1
ATOM 2013 N N . CYS B 1 72 ? -12.906 -1.983 0.834 1 98.5 72 CYS B N 1
ATOM 2014 C CA . CYS B 1 72 ? -13.008 -1.135 2.016 1 98.5 72 CYS B CA 1
ATOM 2015 C C . CYS B 1 72 ? -14.461 -1.011 2.471 1 98.5 72 CYS B C 1
ATOM 2017 O O . CYS B 1 72 ? -14.727 -0.721 3.639 1 98.5 72 CYS B O 1
ATOM 2019 N N . ILE B 1 73 ? -15.383 -1.229 1.576 1 98.12 73 ILE B N 1
ATOM 2020 C CA . ILE B 1 73 ? -16.797 -1.129 1.899 1 98.12 73 ILE B CA 1
ATOM 2021 C C . ILE B 1 73 ? -17.422 -2.523 1.944 1 98.12 73 ILE B C 1
ATOM 2023 O O . ILE B 1 73 ? -18.078 -2.885 2.918 1 98.12 73 ILE B O 1
ATOM 2027 N N . VAL B 1 74 ? -17.109 -3.414 0.966 1 97.62 74 VAL B N 1
ATOM 2028 C CA . VAL B 1 74 ? -17.844 -4.668 0.81 1 97.62 74 VAL B CA 1
ATOM 2029 C C . VAL B 1 74 ? -17.141 -5.773 1.598 1 97.62 74 VAL B C 1
ATOM 2031 O O . VAL B 1 74 ? -17.703 -6.848 1.808 1 97.62 74 VAL B O 1
ATOM 2034 N N . GLY B 1 75 ? -15.906 -5.52 2.086 1 96.38 75 GLY B N 1
ATOM 2035 C CA . GLY B 1 75 ? -15.117 -6.562 2.715 1 96.38 75 GLY B CA 1
ATOM 2036 C C . GLY B 1 75 ? -14.414 -7.461 1.715 1 96.38 75 GLY B C 1
ATOM 2037 O O . GLY B 1 75 ? -14.633 -7.348 0.507 1 96.38 75 GLY B O 1
ATOM 2038 N N . ASP B 1 76 ? -13.5 -8.219 2.199 1 96.06 76 ASP B N 1
ATOM 2039 C CA . ASP B 1 76 ? -12.797 -9.18 1.356 1 96.06 76 ASP B CA 1
ATOM 2040 C C . ASP B 1 76 ? -13.586 -10.484 1.243 1 96.06 76 ASP B C 1
ATOM 2042 O O . ASP B 1 76 ? -13.438 -11.375 2.08 1 96.06 76 ASP B O 1
ATOM 2046 N N . ILE B 1 77 ? -14.281 -10.602 0.247 1 92.69 77 ILE B N 1
ATOM 2047 C CA . ILE B 1 77 ? -15.172 -11.734 0.044 1 92.69 77 ILE B CA 1
ATOM 2048 C C . ILE B 1 77 ? -14.406 -12.898 -0.569 1 92.69 77 ILE B C 1
ATOM 2050 O O . ILE B 1 77 ? -13.672 -12.727 -1.547 1 92.69 77 ILE B O 1
ATOM 2054 N N . THR B 1 78 ? -14.594 -14.047 -0.003 1 89.38 78 THR B N 1
ATOM 2055 C CA . THR B 1 78 ? -13.953 -15.266 -0.487 1 89.38 78 THR B CA 1
ATOM 2056 C C . THR B 1 78 ? -14.984 -16.234 -1.072 1 89.38 78 THR B C 1
ATOM 2058 O O . THR B 1 78 ? -16.188 -16.016 -0.93 1 89.38 78 THR B O 1
ATOM 2061 N N . PRO B 1 79 ? -14.477 -17.234 -1.732 1 84.69 79 PRO B N 1
ATOM 2062 C CA . PRO B 1 79 ? -15.398 -18.25 -2.256 1 84.69 79 PRO B CA 1
ATOM 2063 C C . PRO B 1 79 ? -16.25 -18.891 -1.166 1 84.69 79 PRO B C 1
ATOM 2065 O O . PRO B 1 79 ? -17.375 -19.344 -1.434 1 84.69 79 PRO B O 1
ATOM 2068 N N . GLN B 1 80 ? -15.836 -18.938 -0.002 1 86.44 80 GLN B N 1
ATOM 2069 C CA . GLN B 1 80 ? -16.531 -19.562 1.104 1 86.44 80 GLN B CA 1
ATOM 2070 C C . GLN B 1 80 ? -17.766 -18.766 1.519 1 86.44 80 GLN B C 1
ATOM 2072 O O . GLN B 1 80 ? -18.641 -19.266 2.213 1 86.44 80 GLN B O 1
ATOM 2077 N N . ASP B 1 81 ? -17.812 -17.547 1.21 1 89.69 81 ASP B N 1
ATOM 2078 C CA . ASP B 1 81 ? -18.953 -16.688 1.54 1 89.69 81 ASP B CA 1
ATOM 2079 C C . ASP B 1 81 ? -20.172 -17.016 0.675 1 89.69 81 ASP B C 1
ATOM 2081 O O . ASP B 1 81 ? -21.281 -16.609 0.976 1 89.69 81 ASP B O 1
ATOM 2085 N N . ASN B 1 82 ? -20.016 -17.797 -0.353 1 90.19 82 ASN B N 1
ATOM 2086 C CA . ASN B 1 82 ? -21.078 -18.297 -1.218 1 90.19 82 ASN B CA 1
ATOM 2087 C C . ASN B 1 82 ? -21.891 -17.156 -1.829 1 90.19 82 ASN B C 1
ATOM 2089 O O . ASN B 1 82 ? -23.125 -17.219 -1.86 1 90.19 82 ASN B O 1
ATOM 2093 N N . ILE B 1 83 ? -21.25 -16.141 -2.111 1 91.38 83 ILE B N 1
ATOM 2094 C CA . ILE B 1 83 ? -21.859 -15.039 -2.869 1 91.38 83 ILE B CA 1
ATOM 2095 C C . ILE B 1 83 ? -21.578 -15.234 -4.359 1 91.38 83 ILE B C 1
ATOM 2097 O O . ILE B 1 83 ? -20.422 -15.375 -4.773 1 91.38 83 ILE B O 1
ATOM 2101 N N . PRO B 1 84 ? -22.672 -15.273 -5.094 1 93.62 84 PRO B N 1
ATOM 2102 C CA . PRO B 1 84 ? -22.469 -15.43 -6.535 1 93.62 84 PRO B CA 1
ATOM 2103 C C . PRO B 1 84 ? -21.578 -14.344 -7.129 1 93.62 84 PRO B C 1
ATOM 2105 O O . PRO B 1 84 ? -21.609 -13.195 -6.668 1 93.62 84 PRO B O 1
ATOM 2108 N N . LYS B 1 85 ? -20.891 -14.648 -8.141 1 91 85 LYS B N 1
ATOM 2109 C CA . LYS B 1 85 ? -19.938 -13.75 -8.781 1 91 85 LYS B CA 1
ATOM 2110 C C . LYS B 1 85 ? -20.609 -12.453 -9.234 1 91 85 LYS B C 1
ATOM 2112 O O . LYS B 1 85 ? -20.047 -11.367 -9.086 1 91 85 LYS B O 1
ATOM 2117 N N . GLU B 1 86 ? -21.734 -12.586 -9.797 1 93 86 GLU B N 1
ATOM 2118 C CA . GLU B 1 86 ? -22.469 -11.438 -10.297 1 93 86 GLU B CA 1
ATOM 2119 C C . GLU B 1 86 ? -22.875 -10.492 -9.164 1 93 86 GLU B C 1
ATOM 2121 O O . GLU B 1 86 ? -22.812 -9.273 -9.312 1 93 86 GLU B O 1
ATOM 2126 N N . GLU B 1 87 ? -23.297 -11.109 -8.094 1 94.56 87 GLU B N 1
ATOM 2127 C CA . GLU B 1 87 ? -23.672 -10.305 -6.938 1 94.56 87 GLU B CA 1
ATOM 2128 C C . GLU B 1 87 ? -22.469 -9.617 -6.324 1 94.56 87 GLU B C 1
ATOM 2130 O O . GLU B 1 87 ? -22.547 -8.461 -5.906 1 94.56 87 GLU B O 1
ATOM 2135 N N . LYS B 1 88 ? -21.406 -10.336 -6.266 1 93.62 88 LYS B N 1
ATOM 2136 C CA . LYS B 1 88 ? -20.156 -9.734 -5.797 1 93.62 88 LYS B CA 1
ATOM 2137 C C . LYS B 1 88 ? -19.781 -8.531 -6.652 1 93.62 88 LYS B C 1
ATOM 2139 O O . LYS B 1 88 ? -19.438 -7.473 -6.125 1 93.62 88 LYS B O 1
ATOM 2144 N N . HIS B 1 89 ? -19.781 -8.742 -7.922 1 94.75 89 HIS B N 1
ATOM 2145 C CA . HIS B 1 89 ? -19.438 -7.672 -8.844 1 94.75 89 HIS B CA 1
ATOM 2146 C C . HIS B 1 89 ? -20.359 -6.469 -8.672 1 94.75 89 HIS B C 1
ATOM 2148 O O . HIS B 1 89 ? -19.906 -5.324 -8.711 1 94.75 89 HIS B O 1
ATOM 2154 N N . ARG B 1 90 ? -21.578 -6.707 -8.516 1 96.5 90 ARG B N 1
ATOM 2155 C CA . ARG B 1 90 ? -22.562 -5.641 -8.32 1 96.5 90 ARG B CA 1
ATOM 2156 C C . ARG B 1 90 ? -22.25 -4.836 -7.062 1 96.5 90 ARG B C 1
ATOM 2158 O O . ARG B 1 90 ? -22.266 -3.604 -7.09 1 96.5 90 ARG B O 1
ATOM 2165 N N . LYS B 1 91 ? -22 -5.504 -5.953 1 97.31 91 LYS B N 1
ATOM 2166 C CA . LYS B 1 91 ? -21.688 -4.844 -4.688 1 97.31 91 LYS B CA 1
ATOM 2167 C C . LYS B 1 91 ? -20.406 -4.023 -4.797 1 97.31 91 LYS B C 1
ATOM 2169 O O . LYS B 1 91 ? -20.344 -2.891 -4.316 1 97.31 91 LYS B O 1
ATOM 2174 N N . GLU B 1 92 ? -19.406 -4.598 -5.449 1 98.06 92 GLU B N 1
ATOM 2175 C CA . GLU B 1 92 ? -18.141 -3.904 -5.598 1 98.06 92 GLU B CA 1
ATOM 2176 C C . GLU B 1 92 ? -18.281 -2.68 -6.496 1 98.06 92 GLU B C 1
ATOM 2178 O O . GLU B 1 92 ? -17.703 -1.625 -6.211 1 98.06 92 GLU B O 1
ATOM 2183 N N . LYS B 1 93 ? -19.016 -2.852 -7.539 1 97.25 93 LYS B N 1
ATOM 2184 C CA . LYS B 1 93 ? -19.25 -1.722 -8.438 1 97.25 93 LYS B CA 1
ATOM 2185 C C . LYS B 1 93 ? -20 -0.599 -7.723 1 97.25 93 LYS B C 1
ATOM 2187 O O . LYS B 1 93 ? -19.688 0.579 -7.914 1 97.25 93 LYS B O 1
ATOM 2192 N N . ALA B 1 94 ? -20.984 -0.933 -6.945 1 98.19 94 ALA B N 1
ATOM 2193 C CA . ALA B 1 94 ? -21.734 0.058 -6.172 1 98.19 94 ALA B CA 1
ATOM 2194 C C . ALA B 1 94 ? -20.812 0.767 -5.172 1 98.19 94 ALA B C 1
ATOM 2196 O O . ALA B 1 94 ? -20.922 1.981 -4.98 1 98.19 94 ALA B O 1
ATOM 2197 N N . ALA B 1 95 ? -19.969 0.015 -4.547 1 98.56 95 ALA B N 1
ATOM 2198 C CA . ALA B 1 95 ? -19 0.58 -3.602 1 98.56 95 ALA B CA 1
ATOM 2199 C C . ALA B 1 95 ? -18.078 1.575 -4.289 1 98.56 95 ALA B C 1
ATOM 2201 O O . ALA B 1 95 ? -17.875 2.686 -3.797 1 98.56 95 ALA B O 1
ATOM 2202 N N . MET B 1 96 ? -17.562 1.17 -5.488 1 98.56 96 MET B N 1
ATOM 2203 C CA . MET B 1 96 ? -16.672 2.055 -6.238 1 98.56 96 MET B CA 1
ATOM 2204 C C . MET B 1 96 ? -17.406 3.324 -6.664 1 98.56 96 MET B C 1
ATOM 2206 O O . MET B 1 96 ? -16.844 4.422 -6.59 1 98.56 96 MET B O 1
ATOM 2210 N N . SER B 1 97 ? -18.641 3.135 -7.094 1 98.31 97 SER B N 1
ATOM 2211 C CA . SER B 1 97 ? -19.438 4.285 -7.508 1 98.31 97 SER B CA 1
ATOM 2212 C C . SER B 1 97 ? -19.625 5.266 -6.355 1 98.31 97 SER B C 1
ATOM 2214 O O . SER B 1 97 ? -19.5 6.477 -6.535 1 98.31 97 SER B O 1
ATOM 2216 N N . HIS B 1 98 ? -19.953 4.738 -5.227 1 98.38 98 HIS B N 1
ATOM 2217 C CA . HIS B 1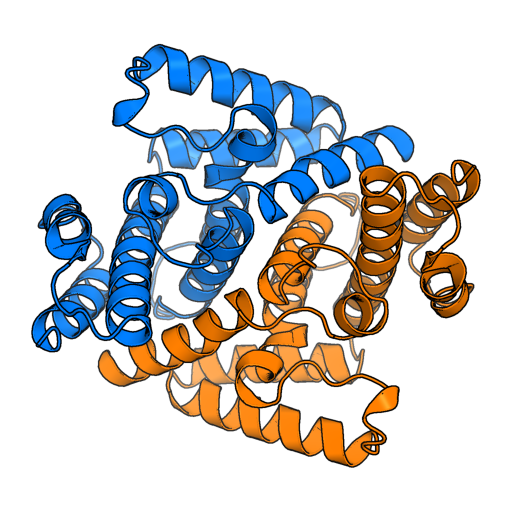 98 ? -20.125 5.582 -4.047 1 98.38 98 HIS B CA 1
ATOM 2218 C C . HIS B 1 98 ? -18.828 6.305 -3.695 1 98.38 98 HIS B C 1
ATOM 2220 O O . HIS B 1 98 ? -18.828 7.531 -3.549 1 98.38 98 HIS B O 1
ATOM 2226 N N . MET B 1 99 ? -17.75 5.605 -3.615 1 98.25 99 MET B N 1
ATOM 2227 C CA . MET B 1 99 ? -16.453 6.188 -3.27 1 98.25 99 MET B CA 1
ATOM 2228 C C . MET B 1 99 ? -16.078 7.293 -4.246 1 98.25 99 MET B C 1
ATOM 2230 O O . MET B 1 99 ? -15.648 8.367 -3.836 1 98.25 99 MET B O 1
ATOM 2234 N N . CYS B 1 100 ? -16.281 6.992 -5.52 1 97.44 100 CYS B N 1
ATOM 2235 C CA . CYS B 1 100 ? -15.82 7.91 -6.555 1 97.44 100 CYS B CA 1
ATOM 2236 C C . CYS B 1 100 ? -16.703 9.156 -6.609 1 97.44 100 CYS B C 1
ATOM 2238 O O . CYS B 1 100 ? -16.281 10.188 -7.133 1 97.44 100 CYS B O 1
ATOM 2240 N N . SER B 1 101 ? -17.922 9.086 -6.059 1 97.38 101 SER B N 1
ATOM 2241 C CA . SER B 1 101 ? -18.797 10.258 -5.992 1 97.38 101 SER B CA 1
ATOM 2242 C C . SER B 1 101 ? -18.281 11.273 -4.973 1 97.38 101 SER B C 1
ATOM 2244 O O . SER B 1 101 ? -18.719 12.422 -4.961 1 97.38 101 SER B O 1
ATOM 2246 N N . LEU B 1 102 ? -17.328 10.898 -4.16 1 97.25 102 LEU B N 1
ATOM 2247 C CA . LEU B 1 102 ? -16.828 11.734 -3.078 1 97.25 102 LEU B CA 1
ATOM 2248 C C . LEU B 1 102 ? -15.633 12.562 -3.535 1 97.25 102 LEU B C 1
ATOM 2250 O O . LEU B 1 102 ? -15.133 13.406 -2.791 1 97.25 102 LEU B O 1
ATOM 2254 N N . ILE B 1 103 ? -15.141 12.289 -4.754 1 96 103 ILE B N 1
ATOM 2255 C CA . ILE B 1 103 ? -13.945 12.984 -5.223 1 96 103 ILE B CA 1
ATOM 2256 C C . ILE B 1 103 ? -14.234 13.641 -6.574 1 96 103 ILE B C 1
ATOM 2258 O O . ILE B 1 103 ? -15.359 13.57 -7.078 1 96 103 ILE B O 1
ATOM 2262 N N . ASP B 1 104 ? -13.234 14.422 -7.094 1 92.94 104 ASP B N 1
ATOM 2263 C CA . ASP B 1 104 ? -13.367 15.078 -8.391 1 92.94 104 ASP B CA 1
ATOM 2264 C C . ASP B 1 104 ? -13.836 14.094 -9.461 1 92.94 104 ASP B C 1
ATOM 2266 O O . ASP B 1 104 ? -13.375 12.953 -9.5 1 92.94 104 ASP B O 1
ATOM 2270 N N . VAL B 1 105 ? -14.625 14.539 -10.305 1 92.88 105 VAL B N 1
ATOM 2271 C CA . VAL B 1 105 ? -15.312 13.695 -11.273 1 92.88 105 VAL B CA 1
ATOM 2272 C C . VAL B 1 105 ? -14.297 12.992 -12.172 1 92.88 105 VAL B C 1
ATOM 2274 O O . VAL B 1 105 ? -14.445 11.812 -12.484 1 92.88 105 VAL B O 1
ATOM 2277 N N . ASN B 1 106 ? -13.289 13.695 -12.617 1 92.88 106 ASN B N 1
ATOM 2278 C CA . ASN B 1 106 ? -12.297 13.102 -13.5 1 92.88 106 ASN B CA 1
ATOM 2279 C C . ASN B 1 106 ? -11.469 12.039 -12.789 1 92.88 106 ASN B C 1
ATOM 2281 O O . ASN B 1 106 ? -11.164 10.992 -13.367 1 92.88 106 ASN B O 1
ATOM 2285 N N . MET B 1 107 ? -11.109 12.297 -11.555 1 93.25 107 MET B N 1
ATOM 2286 C CA . MET B 1 107 ? -10.367 11.328 -10.766 1 93.25 107 MET B CA 1
ATOM 2287 C C . MET B 1 107 ? -11.219 10.094 -10.477 1 93.25 107 MET B C 1
ATOM 2289 O O . MET B 1 107 ? -10.734 8.961 -10.57 1 93.25 107 MET B O 1
ATOM 2293 N N . GLY B 1 108 ? -12.461 10.375 -10.125 1 95.94 108 GLY B N 1
ATOM 2294 C CA . GLY B 1 108 ? -13.383 9.273 -9.898 1 95.94 108 GLY B CA 1
ATOM 2295 C C . GLY B 1 108 ? -13.57 8.391 -11.117 1 95.94 108 GLY B C 1
ATOM 2296 O O . GLY B 1 108 ? -13.578 7.16 -11.008 1 95.94 108 GLY B O 1
ATOM 2297 N N . GLN B 1 109 ? -13.672 8.992 -12.25 1 96.31 109 GLN B N 1
ATOM 2298 C CA . GLN B 1 109 ? -13.844 8.25 -13.492 1 96.31 109 GLN B CA 1
ATOM 2299 C C . GLN B 1 109 ? -12.609 7.391 -13.789 1 96.31 109 GLN B C 1
ATOM 2301 O O . GLN B 1 109 ? -12.734 6.25 -14.234 1 96.31 109 GLN B O 1
ATOM 2306 N N . GLU B 1 110 ? -11.453 7.922 -13.57 1 96.44 110 GLU B N 1
ATOM 2307 C CA . GLU B 1 110 ? -10.234 7.145 -13.766 1 96.44 110 GLU B CA 1
ATOM 2308 C C . GLU B 1 110 ? -10.219 5.906 -12.875 1 96.44 110 GLU B C 1
ATOM 2310 O O . GLU B 1 110 ? -9.867 4.816 -13.32 1 96.44 110 GLU B O 1
ATOM 2315 N N . LEU B 1 111 ? -10.586 6.086 -11.602 1 98.12 111 LEU B N 1
ATOM 2316 C CA . LEU B 1 111 ? -10.594 4.965 -10.664 1 98.12 111 LEU B CA 1
ATOM 2317 C C . LEU B 1 111 ? -11.594 3.896 -11.109 1 98.12 111 LEU B C 1
ATOM 2319 O O . LEU B 1 111 ? -11.289 2.703 -11.055 1 98.12 111 LEU B O 1
ATOM 2323 N N . ILE B 1 112 ? -12.742 4.332 -11.523 1 98.19 112 ILE B N 1
ATOM 2324 C CA . ILE B 1 112 ? -13.766 3.395 -11.977 1 98.19 112 ILE B CA 1
ATOM 2325 C C . ILE B 1 112 ? -13.266 2.639 -13.203 1 98.19 112 ILE B C 1
ATOM 2327 O O . ILE B 1 112 ? -13.445 1.422 -13.305 1 98.19 112 ILE B O 1
ATOM 2331 N N . GLU B 1 113 ? -12.656 3.334 -14.109 1 98.25 113 GLU B N 1
ATOM 2332 C CA . GLU B 1 113 ? -12.125 2.711 -15.312 1 98.25 113 GLU B CA 1
ATOM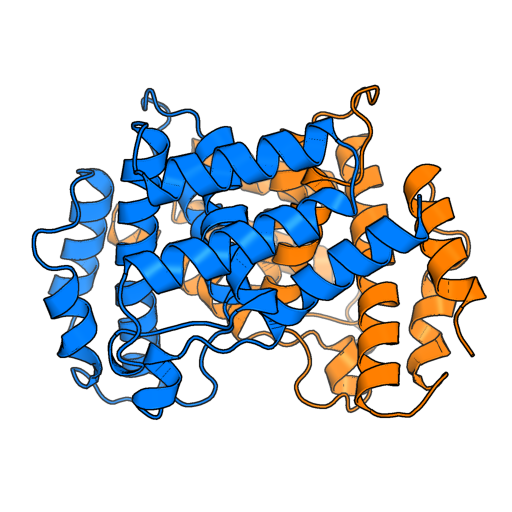 2333 C C . GLU B 1 113 ? -11.055 1.676 -14.977 1 98.25 113 GLU B C 1
ATOM 2335 O O . GLU B 1 113 ? -11.031 0.586 -15.547 1 98.25 113 GLU B O 1
ATOM 2340 N N . LEU B 1 114 ? -10.18 2.021 -14.102 1 98.69 114 LEU B N 1
ATOM 2341 C CA . LEU B 1 114 ? -9.141 1.088 -13.664 1 98.69 114 LEU B CA 1
ATOM 2342 C C . LEU B 1 114 ? -9.766 -0.152 -13.031 1 98.69 114 LEU B C 1
ATOM 2344 O O . LEU B 1 114 ? -9.375 -1.278 -13.344 1 98.69 114 LEU B O 1
ATOM 2348 N N . PHE B 1 115 ? -10.719 0.088 -12.172 1 98.75 115 PHE B N 1
ATOM 2349 C CA . PHE B 1 115 ? -11.391 -1.007 -11.484 1 98.75 115 PHE B CA 1
ATOM 2350 C C . PHE B 1 115 ? -12.047 -1.954 -12.477 1 98.75 115 PHE B C 1
ATOM 2352 O O . PHE B 1 115 ? -11.852 -3.17 -12.406 1 98.75 115 PHE B O 1
ATOM 2359 N N . GLU B 1 116 ? -12.758 -1.416 -13.391 1 98.12 116 GLU B N 1
ATOM 2360 C CA . GLU B 1 116 ? -13.469 -2.209 -14.398 1 98.12 116 GLU B CA 1
ATOM 2361 C C . GLU B 1 116 ? -12.484 -2.916 -15.328 1 98.12 116 GLU B C 1
ATOM 2363 O O . GLU B 1 116 ? -12.719 -4.055 -15.734 1 98.12 116 GLU B O 1
ATOM 2368 N N . GLU B 1 117 ? -11.469 -2.197 -15.719 1 98.56 117 GLU B N 1
ATOM 2369 C CA . GLU B 1 117 ? -10.414 -2.766 -16.547 1 98.56 117 GLU B CA 1
ATOM 2370 C C . GLU B 1 117 ? -9.82 -4.023 -15.914 1 98.56 117 GLU B C 1
ATOM 2372 O O . GLU B 1 117 ? -9.625 -5.031 -16.594 1 98.56 117 GLU B O 1
ATOM 2377 N N . TYR B 1 118 ? -9.555 -4 -14.648 1 98.62 118 TYR B N 1
ATOM 2378 C CA . TYR B 1 118 ? -9.008 -5.152 -13.93 1 98.62 118 TYR B CA 1
ATOM 2379 C C . TYR B 1 118 ? -10.031 -6.281 -13.859 1 98.62 118 TYR B C 1
ATOM 2381 O O . TYR B 1 118 ? -9.711 -7.434 -14.156 1 98.62 118 TYR B O 1
ATOM 2389 N N . GLU B 1 119 ? -11.258 -5.906 -13.43 1 96.94 119 GLU B N 1
ATOM 2390 C CA . GLU B 1 119 ? -12.305 -6.906 -13.258 1 96.94 119 GLU B CA 1
ATOM 2391 C C . GLU B 1 119 ? -12.562 -7.66 -14.555 1 96.94 119 GLU B C 1
ATOM 2393 O O . GLU B 1 119 ? -12.773 -8.875 -14.539 1 96.94 119 GLU B O 1
ATOM 2398 N N . ALA B 1 120 ? -12.531 -6.926 -15.609 1 97.12 120 ALA B N 1
ATOM 2399 C CA . ALA B 1 120 ? -12.828 -7.516 -16.906 1 97.12 120 ALA B CA 1
ATOM 2400 C C . ALA B 1 120 ? -11.578 -8.109 -17.547 1 97.12 120 ALA B C 1
ATOM 2402 O O . ALA B 1 120 ? -11.656 -8.836 -18.547 1 97.12 120 ALA B O 1
ATOM 2403 N N . GLN B 1 121 ? -10.391 -7.836 -16.938 1 97.75 121 GLN B N 1
ATOM 2404 C CA . GLN B 1 121 ? -9.117 -8.211 -17.531 1 97.75 121 GLN B CA 1
ATOM 2405 C C . GLN B 1 121 ? -9.078 -7.848 -19.016 1 97.75 121 GLN B C 1
ATOM 2407 O O . GLN B 1 121 ? -8.719 -8.672 -19.859 1 97.75 121 GLN B O 1
ATOM 2412 N N . SER B 1 122 ? -9.414 -6.609 -19.297 1 98 122 SER B N 1
ATOM 2413 C CA . SER B 1 122 ? -9.703 -6.199 -20.672 1 98 122 SER B CA 1
ATOM 2414 C C . SER B 1 122 ? -8.453 -5.688 -21.375 1 98 122 SER B C 1
ATOM 2416 O O . SER B 1 122 ? -8.469 -5.43 -22.578 1 98 122 SER B O 1
ATOM 2418 N N . SER B 1 123 ? -7.379 -5.434 -20.75 1 98.12 123 SER B N 1
ATOM 2419 C CA . SER B 1 123 ? -6.129 -4.938 -21.328 1 98.12 123 SER B CA 1
ATOM 2420 C C . SER B 1 123 ? -4.953 -5.832 -20.953 1 98.12 123 SER B C 1
ATOM 2422 O O . SER B 1 123 ? -5.043 -6.617 -20 1 98.12 123 SER B O 1
ATOM 2424 N N . PRO B 1 124 ? -3.834 -5.777 -21.734 1 97.25 124 PRO B N 1
ATOM 2425 C CA . PRO B 1 124 ? -2.631 -6.516 -21.328 1 97.25 124 PRO B CA 1
ATOM 2426 C C . PRO B 1 124 ? -2.146 -6.145 -19.938 1 97.25 124 PRO B C 1
ATOM 2428 O O . PRO B 1 124 ? -1.677 -7.008 -19.188 1 97.25 124 PRO B O 1
ATOM 2431 N N . GLU B 1 125 ? -2.277 -4.863 -19.578 1 98.06 125 GLU B N 1
ATOM 2432 C CA . GLU B 1 125 ? -1.896 -4.414 -18.234 1 98.06 125 GLU B CA 1
ATOM 2433 C C . GLU B 1 125 ? -2.725 -5.113 -17.172 1 98.06 125 GLU B C 1
ATOM 2435 O O . GLU B 1 125 ? -2.18 -5.582 -16.172 1 98.06 125 GLU B O 1
ATOM 2440 N N . ALA B 1 126 ? -4.012 -5.199 -17.375 1 98.56 126 ALA B N 1
ATOM 2441 C CA . ALA B 1 126 ? -4.898 -5.824 -16.406 1 98.56 126 ALA B CA 1
ATOM 2442 C C . ALA B 1 126 ? -4.598 -7.309 -16.25 1 98.56 126 ALA B C 1
ATOM 2444 O O . ALA B 1 126 ? -4.621 -7.848 -15.141 1 98.56 126 ALA B O 1
ATOM 2445 N N . ARG B 1 127 ? -4.352 -7.969 -17.312 1 98.12 127 ARG B N 1
ATOM 2446 C CA . ARG B 1 127 ? -4.012 -9.391 -17.266 1 98.12 127 ARG B CA 1
ATOM 2447 C C . ARG B 1 127 ? -2.68 -9.609 -16.562 1 98.12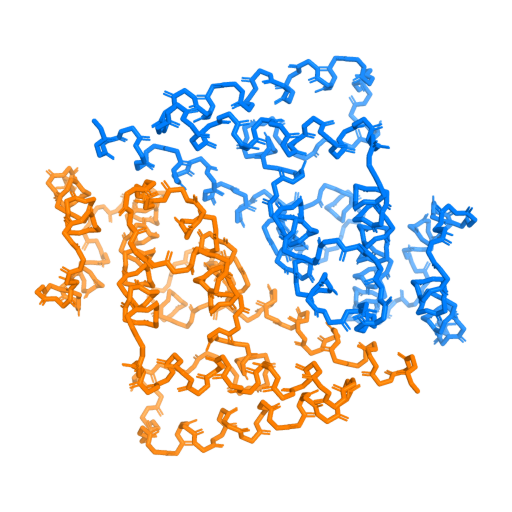 127 ARG B C 1
ATOM 2449 O O . ARG B 1 127 ? -2.527 -10.562 -15.789 1 98.12 127 ARG B O 1
ATOM 2456 N N . TYR B 1 128 ? -1.746 -8.766 -16.875 1 97.81 128 TYR B N 1
ATOM 2457 C CA . TYR B 1 128 ? -0.457 -8.828 -16.203 1 97.81 128 TYR B CA 1
ATOM 2458 C C . TYR B 1 128 ? -0.623 -8.617 -14.695 1 97.81 128 TYR B C 1
ATOM 2460 O O . TYR B 1 128 ? -0.036 -9.352 -13.898 1 97.81 128 TYR B O 1
ATOM 2468 N N . VAL B 1 129 ? -1.413 -7.609 -14.281 1 98.56 129 VAL B N 1
ATOM 2469 C CA . VAL B 1 129 ? -1.635 -7.309 -12.867 1 98.56 129 VAL B CA 1
ATOM 2470 C C . VAL B 1 129 ? -2.34 -8.484 -12.195 1 98.56 129 VAL B C 1
ATOM 2472 O O . VAL B 1 129 ? -2.076 -8.789 -11.031 1 98.56 129 VAL B O 1
ATOM 2475 N N . LYS B 1 130 ? -3.209 -9.188 -12.898 1 98.69 130 LYS B N 1
ATOM 2476 C CA . LYS B 1 130 ? -3.828 -10.398 -12.359 1 98.69 130 LYS B CA 1
ATOM 2477 C C . LYS B 1 130 ? -2.783 -11.469 -12.055 1 98.69 130 LYS B C 1
ATOM 2479 O O . LYS B 1 130 ? -2.881 -12.172 -11.055 1 98.69 130 LYS B O 1
ATOM 2484 N N . ASP B 1 131 ? -1.827 -11.625 -12.953 1 98.38 131 ASP B N 1
ATOM 2485 C CA . ASP B 1 131 ? -0.715 -12.531 -12.703 1 98.38 131 ASP B CA 1
ATOM 2486 C C . ASP B 1 131 ? 0.075 -12.102 -11.469 1 98.38 131 ASP B C 1
ATOM 2488 O O . ASP B 1 131 ? 0.493 -12.938 -10.664 1 98.38 131 ASP B O 1
ATOM 2492 N N . LEU B 1 132 ? 0.323 -10.789 -11.328 1 98.56 132 LEU B N 1
ATOM 2493 C CA . LEU B 1 132 ? 0.996 -10.281 -10.141 1 98.56 132 LEU B CA 1
ATOM 2494 C C . LEU B 1 132 ? 0.21 -10.633 -8.875 1 98.56 132 LEU B C 1
ATOM 2496 O O . LEU B 1 132 ? 0.798 -10.984 -7.855 1 98.56 132 LEU B O 1
ATOM 2500 N N . ASP B 1 133 ? -1.104 -10.484 -8.938 1 98.75 133 ASP B N 1
ATOM 2501 C CA . ASP B 1 133 ? -1.98 -10.797 -7.812 1 98.75 133 ASP B CA 1
ATOM 2502 C C . ASP B 1 133 ? -1.835 -12.258 -7.395 1 98.75 133 ASP B C 1
ATOM 2504 O O . ASP B 1 133 ? -1.706 -12.562 -6.207 1 98.75 133 ASP B O 1
ATOM 2508 N N . ARG B 1 134 ? -1.826 -13.125 -8.328 1 98.56 134 ARG B N 1
ATOM 2509 C CA . ARG B 1 134 ? -1.647 -14.547 -8.078 1 98.56 134 ARG B CA 1
ATOM 2510 C C . ARG B 1 134 ? -0.274 -14.828 -7.477 1 98.56 134 ARG B C 1
ATOM 2512 O O . ARG B 1 134 ? -0.156 -15.586 -6.512 1 98.56 134 ARG B O 1
ATOM 2519 N N . PHE B 1 135 ? 0.696 -14.211 -8.055 1 98.62 135 PHE B N 1
ATOM 2520 C CA . PHE B 1 135 ? 2.051 -14.438 -7.566 1 98.62 135 PHE B CA 1
ATOM 2521 C C . PHE B 1 135 ? 2.209 -13.906 -6.145 1 98.62 135 PHE B C 1
ATOM 2523 O O . PHE B 1 135 ? 2.83 -14.555 -5.301 1 98.62 135 PHE B O 1
ATOM 2530 N N . ASP B 1 136 ? 1.655 -12.711 -5.887 1 98.75 136 ASP B N 1
ATOM 2531 C CA . ASP B 1 136 ? 1.718 -12.172 -4.531 1 98.75 136 ASP B CA 1
ATOM 2532 C C . ASP B 1 136 ? 1.091 -13.133 -3.527 1 98.75 136 ASP B C 1
ATOM 2534 O O . ASP B 1 136 ? 1.585 -13.281 -2.408 1 98.75 136 ASP B O 1
ATOM 2538 N N . MET B 1 137 ? 0.02 -13.719 -3.924 1 98.56 137 MET B N 1
ATOM 2539 C CA . MET B 1 137 ? -0.687 -14.648 -3.047 1 98.56 137 MET B CA 1
ATOM 2540 C C . MET B 1 137 ? 0.204 -15.836 -2.678 1 98.56 137 MET B C 1
ATOM 2542 O O . MET B 1 137 ? 0.326 -16.172 -1.501 1 98.56 137 MET B O 1
ATOM 2546 N N . ILE B 1 138 ? 0.852 -16.438 -3.566 1 98.44 138 ILE B N 1
ATOM 2547 C CA . ILE B 1 138 ? 1.629 -17.625 -3.258 1 98.44 138 ILE B CA 1
ATOM 2548 C C . ILE B 1 138 ? 2.932 -17.234 -2.566 1 98.44 138 ILE B C 1
ATOM 2550 O O . ILE B 1 138 ? 3.434 -17.969 -1.709 1 98.44 138 ILE B O 1
ATOM 2554 N N . LEU B 1 139 ? 3.523 -16.109 -2.938 1 98.5 139 LEU B N 1
ATOM 2555 C CA . LEU B 1 139 ? 4.684 -15.617 -2.201 1 98.5 139 LEU B CA 1
ATOM 2556 C C . LEU B 1 139 ? 4.34 -15.391 -0.734 1 98.5 139 LEU B C 1
ATOM 2558 O O . LEU B 1 139 ? 5.109 -15.766 0.154 1 98.5 139 LEU B O 1
ATOM 2562 N N . GLN B 1 140 ? 3.178 -14.773 -0.506 1 98.75 140 GLN B N 1
ATOM 2563 C CA . GLN B 1 140 ? 2.727 -14.531 0.86 1 98.75 140 GLN B CA 1
ATOM 2564 C C . GLN B 1 140 ? 2.461 -15.836 1.598 1 98.75 140 GLN B C 1
ATOM 2566 O O . GLN B 1 140 ? 2.756 -15.953 2.789 1 98.75 140 GLN B O 1
ATOM 2571 N N . ALA B 1 141 ? 1.851 -16.766 0.919 1 98.31 141 ALA B N 1
ATOM 2572 C CA . ALA B 1 141 ? 1.649 -18.094 1.513 1 98.31 141 ALA B CA 1
ATOM 2573 C C . ALA B 1 141 ? 2.973 -18.688 1.981 1 98.31 141 ALA B C 1
ATOM 2575 O O . ALA B 1 141 ? 3.066 -19.219 3.094 1 98.31 141 ALA B O 1
ATOM 2576 N N . GLN B 1 142 ? 3.986 -18.625 1.163 1 97.94 142 GLN B N 1
ATOM 2577 C CA . GLN B 1 142 ? 5.309 -19.109 1.527 1 97.94 142 GLN B CA 1
ATOM 2578 C C . GLN B 1 142 ? 5.836 -18.406 2.773 1 97.94 142 GLN B C 1
ATOM 2580 O O . GLN B 1 142 ? 6.414 -19.047 3.656 1 97.94 142 GLN B O 1
ATOM 2585 N N . HIS B 1 143 ? 5.68 -17.109 2.799 1 97.69 143 HIS B N 1
ATOM 2586 C CA . HIS B 1 143 ? 6.133 -16.344 3.961 1 97.69 143 HIS B CA 1
ATOM 2587 C C . HIS B 1 143 ? 5.453 -16.828 5.234 1 97.69 143 HIS B C 1
ATOM 2589 O O . HIS B 1 143 ? 6.102 -16.984 6.273 1 97.69 143 HIS B O 1
ATOM 2595 N N . TYR B 1 144 ? 4.141 -17.031 5.172 1 98.19 144 TYR B N 1
ATOM 2596 C CA . TYR B 1 144 ? 3.41 -17.516 6.344 1 98.19 144 TYR B CA 1
ATOM 2597 C C . TYR B 1 144 ? 3.9 -18.891 6.77 1 98.19 144 TYR B C 1
ATOM 2599 O O . TYR B 1 144 ? 4.074 -19.141 7.965 1 98.19 144 TYR B O 1
ATOM 2607 N N . GLU B 1 145 ? 4.078 -19.75 5.805 1 97.44 145 GLU B N 1
ATOM 2608 C CA . GLU B 1 145 ? 4.59 -21.078 6.129 1 97.44 145 GLU B CA 1
ATOM 2609 C C . GLU B 1 145 ? 5.957 -20.984 6.809 1 97.44 145 GLU B C 1
ATOM 2611 O O . GLU B 1 145 ? 6.219 -21.703 7.773 1 97.44 145 GLU B O 1
ATOM 2616 N N . ASP B 1 146 ? 6.805 -20.156 6.32 1 96.25 146 ASP B N 1
ATOM 2617 C CA . ASP B 1 146 ? 8.125 -19.969 6.914 1 96.25 146 ASP B CA 1
ATOM 2618 C C . ASP B 1 146 ? 8.016 -19.391 8.328 1 96.25 146 ASP B C 1
ATOM 2620 O O . ASP B 1 146 ? 8.672 -19.875 9.25 1 96.25 146 ASP B O 1
ATOM 2624 N N . GLU B 1 147 ? 7.211 -18.391 8.461 1 95.88 147 GLU B N 1
ATOM 2625 C CA . GLU B 1 147 ? 7.047 -17.719 9.742 1 95.88 147 GLU B CA 1
ATOM 2626 C C . GLU B 1 147 ? 6.484 -18.672 10.797 1 95.88 147 GLU B C 1
ATOM 2628 O O . GLU B 1 147 ? 6.848 -18.578 11.969 1 95.88 147 GLU B O 1
ATOM 2633 N N . GLU B 1 148 ? 5.656 -19.5 10.359 1 96.12 148 GLU B N 1
ATOM 2634 C CA . GLU B 1 148 ? 4.988 -20.406 11.289 1 96.12 148 GLU B CA 1
ATOM 2635 C C . GLU B 1 148 ? 5.703 -21.766 11.352 1 96.12 148 GLU B C 1
ATOM 2637 O O . GLU B 1 148 ? 5.258 -22.672 12.055 1 96.12 148 GLU B O 1
ATOM 2642 N N . SER B 1 149 ? 6.812 -21.938 10.602 1 95.75 149 SER B N 1
ATOM 2643 C CA . SER B 1 149 ? 7.566 -23.172 10.539 1 95.75 149 SER B CA 1
ATOM 2644 C C . SER B 1 149 ? 6.656 -24.359 10.242 1 95.75 149 SER B C 1
ATOM 2646 O O . SER B 1 149 ? 6.691 -25.375 10.945 1 95.75 149 SER B O 1
ATOM 2648 N N . ASN B 1 150 ? 5.797 -24.203 9.312 1 95.69 150 ASN B N 1
ATOM 2649 C CA . ASN B 1 150 ? 4.824 -25.219 8.906 1 95.69 150 ASN B CA 1
ATOM 2650 C C . ASN B 1 150 ? 4.75 -25.344 7.387 1 95.69 150 ASN B C 1
ATOM 2652 O O . ASN B 1 150 ? 3.729 -25 6.781 1 95.69 150 ASN B O 1
ATOM 2656 N N . PRO B 1 151 ? 5.801 -25.906 6.824 1 95 151 PRO B N 1
ATOM 2657 C CA . PRO B 1 151 ? 5.871 -26 5.363 1 95 151 PRO B CA 1
ATOM 2658 C C . PRO B 1 151 ? 4.734 -26.812 4.766 1 95 151 PRO B C 1
ATOM 2660 O O . PRO B 1 151 ? 4.348 -27.844 5.332 1 95 151 PRO B O 1
ATOM 2663 N N . GLY B 1 152 ? 4.074 -26.281 3.717 1 95.12 152 GLY B N 1
ATOM 2664 C CA . GLY B 1 152 ? 3.08 -27.031 2.963 1 95.12 152 GLY B CA 1
ATOM 2665 C C . GLY B 1 152 ? 1.663 -26.797 3.451 1 95.12 152 GLY B C 1
ATOM 2666 O O . GLY B 1 152 ? 0.7 -27.172 2.783 1 95.12 152 GLY B O 1
ATOM 2667 N N . ARG B 1 153 ? 1.52 -26.156 4.551 1 95.88 153 ARG B N 1
ATOM 2668 C CA . ARG B 1 153 ? 0.208 -26.016 5.176 1 95.88 153 ARG B CA 1
ATOM 2669 C C . ARG B 1 153 ? -0.735 -25.203 4.293 1 95.88 153 ARG B C 1
ATOM 2671 O O . ARG B 1 153 ? -1.951 -25.406 4.336 1 95.88 153 ARG B O 1
ATOM 2678 N N . LEU B 1 154 ? -0.176 -24.328 3.527 1 97.56 154 LEU B N 1
ATOM 2679 C CA . LEU B 1 154 ? -0.997 -23.469 2.672 1 97.56 154 LEU B CA 1
ATOM 2680 C C . LEU B 1 154 ? -0.878 -23.891 1.212 1 97.56 154 LEU B C 1
ATOM 2682 O O . LEU B 1 154 ? -0.917 -23.047 0.314 1 97.56 154 LEU B O 1
ATOM 2686 N N . GLN B 1 155 ? -0.745 -25.156 0.936 1 97.12 155 GLN B N 1
ATOM 2687 C CA . GLN B 1 155 ? -0.553 -25.703 -0.4 1 97.12 155 GLN B CA 1
ATOM 2688 C C . GLN B 1 155 ? -1.741 -25.391 -1.304 1 97.12 155 GLN B C 1
ATOM 2690 O O . GLN B 1 155 ? -1.581 -25.234 -2.516 1 97.12 155 GLN B O 1
ATOM 2695 N N . GLU B 1 156 ? -2.869 -25.297 -0.747 1 97.19 156 GLU B N 1
ATOM 2696 C CA . GLU B 1 156 ? -4.07 -25.047 -1.539 1 97.19 156 GLU B CA 1
ATOM 2697 C C . GLU B 1 156 ? -3.951 -23.75 -2.33 1 97.19 156 GLU B C 1
ATOM 2699 O O . GLU B 1 156 ? -4.516 -23.625 -3.418 1 97.19 156 GLU B O 1
ATOM 2704 N N . PHE B 1 157 ? -3.305 -22.719 -1.828 1 97.56 157 PHE B N 1
ATOM 2705 C CA . PHE B 1 157 ? -3.129 -21.438 -2.518 1 97.56 157 PHE B CA 1
ATOM 2706 C C . PHE B 1 157 ? -2.205 -21.609 -3.719 1 97.56 157 PHE B C 1
ATOM 2708 O O . PHE B 1 157 ? -2.432 -21 -4.77 1 97.56 157 PHE B O 1
ATOM 2715 N N . PHE B 1 158 ? -1.179 -22.391 -3.582 1 97.56 158 PHE B N 1
ATOM 2716 C CA . PHE B 1 158 ? -0.312 -22.703 -4.711 1 97.56 158 PHE B CA 1
ATOM 2717 C C . PHE B 1 158 ? -1.077 -23.469 -5.785 1 97.56 158 PHE B C 1
ATOM 2719 O O . PHE B 1 158 ? -0.986 -23.156 -6.973 1 97.56 158 PHE B O 1
ATOM 2726 N N . ASP B 1 159 ? -1.846 -24.469 -5.316 1 97.25 159 ASP B N 1
ATOM 2727 C CA . ASP B 1 159 ? -2.643 -25.266 -6.246 1 97.25 159 ASP B CA 1
ATOM 2728 C C . ASP B 1 159 ? -3.625 -24.391 -7.016 1 97.25 159 ASP B C 1
ATOM 2730 O O . ASP B 1 159 ? -3.885 -24.625 -8.195 1 97.25 159 ASP B O 1
ATOM 2734 N N . SER B 1 160 ? -4.168 -23.391 -6.371 1 96 160 SER B N 1
ATOM 2735 C CA . SER B 1 160 ? -5.234 -22.578 -6.938 1 96 160 SER B CA 1
ATOM 2736 C C . SER B 1 160 ? -4.719 -21.734 -8.102 1 96 160 SER B C 1
ATOM 2738 O O . SER B 1 160 ? -5.504 -21.25 -8.922 1 96 160 SER B O 1
ATOM 2740 N N . VAL B 1 161 ? -3.406 -21.5 -8.188 1 96.69 161 VAL B N 1
ATOM 2741 C CA . VAL B 1 161 ? -2.9 -20.625 -9.242 1 96.69 161 VAL B CA 1
ATOM 2742 C C . VAL B 1 161 ? -2.154 -21.453 -10.289 1 96.69 161 VAL B C 1
ATOM 2744 O O . VAL B 1 161 ? -1.627 -20.891 -11.258 1 96.69 161 VAL B O 1
ATOM 2747 N N . GLU B 1 162 ? -2.039 -22.75 -10.125 1 95.06 162 GLU B N 1
ATOM 2748 C CA . GLU B 1 162 ? -1.315 -23.609 -11.055 1 95.06 162 GLU B CA 1
ATOM 2749 C C . GLU B 1 162 ? -1.863 -23.484 -12.477 1 95.06 162 GLU B C 1
ATOM 2751 O O . GLU B 1 162 ? -3.064 -23.641 -12.695 1 95.06 162 GLU B O 1
ATOM 2756 N N . GLY B 1 163 ? -1.004 -23.125 -13.367 1 95.94 163 GLY B N 1
ATOM 2757 C CA . GLY B 1 163 ? -1.371 -23.047 -14.773 1 95.94 163 GLY B CA 1
ATOM 2758 C C . GLY B 1 163 ? -2.143 -21.781 -15.109 1 95.94 163 GLY B C 1
ATOM 2759 O O . GLY B 1 163 ? -2.543 -21.578 -16.25 1 95.94 163 GLY B O 1
ATOM 2760 N N . LYS B 1 164 ? -2.297 -20.875 -14.148 1 97.69 164 LYS B N 1
ATOM 2761 C CA . LYS B 1 164 ? -3.15 -19.719 -14.383 1 97.69 164 LYS B CA 1
ATOM 2762 C C . LYS B 1 164 ? -2.314 -18.469 -14.648 1 97.69 164 LYS B C 1
ATOM 2764 O O . LYS B 1 164 ? -2.818 -17.484 -15.188 1 97.69 164 LYS B O 1
ATOM 2769 N N . ILE B 1 165 ? -1.052 -18.484 -14.18 1 97.88 165 ILE B N 1
ATOM 2770 C CA . ILE B 1 165 ? -0.168 -17.359 -14.445 1 97.88 165 ILE B CA 1
ATOM 2771 C C . ILE B 1 165 ? 0.344 -17.438 -15.883 1 97.88 165 ILE B C 1
ATOM 2773 O O . ILE B 1 165 ? 0.844 -18.469 -16.312 1 97.88 165 ILE B O 1
ATOM 2777 N N . GLN B 1 166 ? 0.247 -16.344 -16.609 1 96.69 166 GLN B N 1
ATOM 2778 C CA . GLN B 1 166 ? 0.517 -16.375 -18.047 1 96.69 166 GLN B CA 1
ATOM 2779 C C . GLN B 1 166 ? 1.794 -15.617 -18.375 1 96.69 166 GLN B C 1
ATOM 2781 O O . GLN B 1 166 ? 2.504 -15.969 -19.328 1 96.69 166 GLN B O 1
ATOM 2786 N N . ASP B 1 167 ? 2.074 -14.523 -17.734 1 95.31 167 ASP B N 1
ATOM 2787 C CA . ASP B 1 167 ? 3.264 -13.734 -18.047 1 95.31 167 ASP B CA 1
ATOM 2788 C C . ASP B 1 167 ? 4.535 -14.547 -17.812 1 95.31 167 ASP B C 1
ATOM 2790 O O . ASP B 1 167 ? 4.73 -15.117 -16.734 1 95.31 167 ASP B O 1
ATOM 2794 N N . LYS B 1 168 ? 5.422 -14.586 -18.766 1 93.62 168 LYS B N 1
ATOM 2795 C CA . LYS B 1 168 ? 6.586 -15.469 -18.766 1 93.62 168 LYS B CA 1
ATOM 2796 C C . LYS B 1 168 ? 7.5 -15.172 -17.578 1 93.62 168 LYS B C 1
ATOM 2798 O O . LYS B 1 168 ? 8.031 -16.094 -16.953 1 93.62 168 LYS B O 1
ATOM 2803 N N . GLU B 1 169 ? 7.734 -13.922 -17.312 1 93.62 169 GLU B N 1
ATOM 2804 C CA . GLU B 1 169 ? 8.602 -13.555 -16.188 1 93.62 169 GLU B CA 1
ATOM 2805 C C . GLU B 1 169 ? 7.988 -13.969 -14.859 1 93.62 169 GLU B C 1
ATOM 2807 O O . GLU B 1 169 ? 8.695 -14.445 -13.969 1 93.62 169 GLU B O 1
ATOM 2812 N N . ILE B 1 170 ? 6.688 -13.797 -14.688 1 96.56 170 ILE B N 1
ATOM 2813 C CA . ILE B 1 170 ? 6.012 -14.141 -13.445 1 96.56 170 ILE B CA 1
ATOM 2814 C C . ILE B 1 170 ? 5.957 -15.656 -13.281 1 96.56 170 ILE B C 1
ATOM 2816 O O . ILE B 1 170 ? 6.055 -16.172 -12.164 1 96.56 170 ILE B O 1
ATOM 2820 N N . VAL B 1 171 ? 5.809 -16.344 -14.359 1 96.75 171 VAL B N 1
ATOM 2821 C CA . VAL B 1 171 ? 5.867 -17.797 -14.312 1 96.75 171 VAL B CA 1
ATOM 2822 C C . VAL B 1 171 ? 7.227 -18.234 -13.781 1 96.75 171 VAL B C 1
ATOM 2824 O O . VAL B 1 171 ? 7.305 -19.141 -12.938 1 96.75 171 VAL B O 1
ATOM 2827 N N . ARG B 1 172 ? 8.266 -17.625 -14.273 1 95.25 172 ARG B N 1
ATOM 2828 C CA . ARG B 1 172 ? 9.609 -17.969 -13.82 1 95.25 172 ARG B CA 1
ATOM 2829 C C . ARG B 1 172 ? 9.758 -17.719 -12.32 1 95.25 172 ARG B C 1
ATOM 2831 O O . ARG B 1 172 ? 10.375 -18.531 -11.609 1 95.25 172 ARG B O 1
ATOM 2838 N N . LEU B 1 173 ? 9.25 -16.609 -11.867 1 96.31 173 LEU B N 1
ATOM 2839 C CA . LEU B 1 173 ? 9.289 -16.312 -10.445 1 96.31 173 LEU B CA 1
ATOM 2840 C C . LEU B 1 173 ? 8.508 -17.344 -9.648 1 96.31 173 LEU B C 1
ATOM 2842 O O . LEU B 1 173 ? 8.984 -17.828 -8.617 1 96.31 173 LEU B O 1
ATOM 2846 N N . ALA B 1 174 ? 7.309 -17.656 -10.133 1 97.19 174 ALA B N 1
ATOM 2847 C CA . ALA B 1 174 ? 6.469 -18.641 -9.453 1 97.19 174 ALA B CA 1
ATOM 2848 C C . ALA B 1 174 ? 7.156 -20 -9.406 1 97.19 174 ALA B C 1
ATOM 2850 O O . ALA B 1 174 ? 7.102 -20.703 -8.391 1 97.19 174 ALA B O 1
ATOM 2851 N N . ASP B 1 175 ? 7.781 -20.328 -10.492 1 96.38 175 ASP B N 1
ATOM 2852 C CA . ASP B 1 175 ? 8.508 -21.609 -10.555 1 96.38 175 ASP B CA 1
ATOM 2853 C C . ASP B 1 175 ? 9.664 -21.625 -9.555 1 96.38 175 ASP B C 1
ATOM 2855 O O . ASP B 1 175 ? 9.891 -22.641 -8.891 1 96.38 175 ASP B O 1
ATOM 2859 N N . GLU B 1 176 ? 10.398 -20.562 -9.555 1 95.38 176 GLU B N 1
ATOM 2860 C CA . GLU B 1 176 ? 11.492 -20.438 -8.602 1 95.38 176 GLU B CA 1
ATOM 2861 C C . GLU B 1 176 ? 10.984 -20.609 -7.168 1 95.38 176 GLU B C 1
ATOM 2863 O O . GLU B 1 176 ? 11.617 -21.297 -6.359 1 95.38 176 GLU B O 1
ATOM 2868 N N . LEU B 1 177 ? 9.883 -19.984 -6.871 1 95.31 177 LEU B N 1
ATOM 2869 C CA . LEU B 1 177 ? 9.289 -20.047 -5.539 1 95.31 177 LEU B CA 1
ATOM 2870 C C . LEU B 1 177 ? 8.859 -21.469 -5.207 1 95.31 177 LEU B C 1
ATOM 2872 O O . LEU B 1 177 ? 9.133 -21.969 -4.109 1 95.31 177 LEU B O 1
ATOM 2876 N N . THR B 1 178 ? 8.234 -22.109 -6.156 1 93.06 178 THR B N 1
ATOM 2877 C CA . THR B 1 178 ? 7.676 -23.438 -5.938 1 93.06 178 THR B CA 1
ATOM 2878 C C . THR B 1 178 ? 8.781 -24.484 -5.867 1 93.06 178 THR B C 1
ATOM 2880 O O . THR B 1 178 ? 8.664 -25.469 -5.129 1 93.06 178 THR B O 1
ATOM 2883 N N . SER B 1 179 ? 9.828 -24.297 -6.578 1 90.44 179 SER B N 1
ATOM 2884 C CA . SER B 1 179 ? 10.93 -25.25 -6.594 1 90.44 179 SER B CA 1
ATOM 2885 C C . SER B 1 179 ? 11.688 -25.25 -5.273 1 90.44 179 SER B C 1
ATOM 2887 O O . SER B 1 179 ? 12.305 -26.25 -4.898 1 90.44 179 SER B O 1
ATOM 2889 N N . ASN B 1 180 ? 11.625 -24.188 -4.574 1 82.69 180 ASN B N 1
ATOM 2890 C CA . ASN B 1 180 ? 12.344 -24.047 -3.314 1 82.69 180 ASN B CA 1
ATOM 2891 C C . ASN B 1 180 ? 11.461 -24.406 -2.121 1 82.69 180 ASN B C 1
ATOM 2893 O O . ASN B 1 180 ? 11.898 -24.328 -0.973 1 82.69 180 ASN B O 1
ATOM 2897 N N . ARG B 1 181 ? 10.18 -24.719 -2.527 1 82.88 181 ARG B N 1
ATOM 2898 C CA . ARG B 1 181 ? 9.25 -25.047 -1.456 1 82.88 181 ARG B CA 1
ATOM 2899 C C . ARG B 1 181 ? 9.547 -26.438 -0.895 1 82.88 181 ARG B C 1
ATOM 2901 O O . ARG B 1 181 ? 9.641 -27.406 -1.646 1 82.88 181 ARG B O 1
ATOM 2908 N N . LYS B 1 182 ? 10.328 -26.531 0.251 1 66 182 LYS B N 1
ATOM 2909 C CA . LYS B 1 182 ? 10.641 -27.781 0.953 1 66 182 LYS B CA 1
ATOM 2910 C C . LYS B 1 182 ? 9.562 -28.109 1.982 1 66 182 LYS B C 1
ATOM 2912 O O . LYS B 1 182 ? 8.922 -27.219 2.535 1 66 182 LYS B O 1
#

Sequence (364 aa):
MSADMIKFLSLVGQLKRTKRSGWVLRGVNEPESVSDHMYRMAVMAMVCKDASSSLDRNRCIKLCLVHDMAECIVGDITPQDNIPKEEKHRKEKAAMSHMCSLIDVNMGQELIELFEEYEAQSSPEARYVKDLDRFDMILQAQHYEDEESNPGRLQEFFDSVEGKIQDKEIVRLADELTSNRKMSADMIKFLSLVGQLKRTKRSGWVLRGVNEPESVSDHMYRMAVMAMVCKDASSSLDRNRCIKLCLVHDMAECIVGDITPQDNIPKEEKHRKEKAAMSHMCSLIDVNMGQELIELFEEYEAQSSPEARYVKDLDRFDMILQAQHYEDEESNPGRLQEFFDSVEGKIQDKEIVRLADELTSNRK

pLDDT: mean 95.61, std 5.59, range [64.62, 98.94]

InterPro domains:
  IPR003607 HD/PDEase domain [SM00471] (30-147)
  IPR006674 HD domain [PF13023] (12-167)
  IPR039356 5'-deoxynucleotidase YfbR/HDDC2 [PTHR11845] (3-182)

Solvent-accessible surface area (backbone atoms only — not comparable to full-atom values): 19464 Å² total; per-residue (Å²): 108,55,66,37,40,52,51,37,53,50,43,57,52,38,19,54,68,38,49,40,41,74,41,54,76,68,64,47,81,84,51,55,22,46,27,28,54,28,32,55,41,26,52,43,41,64,58,69,58,59,87,82,51,87,61,57,46,70,56,27,26,52,35,34,65,38,61,64,53,30,32,40,74,72,42,61,80,51,82,86,69,71,63,54,68,69,57,49,50,50,53,34,50,51,37,43,52,55,48,28,68,32,43,58,66,69,52,22,50,51,51,51,49,41,33,49,35,40,75,63,44,72,43,73,42,28,45,50,45,50,33,46,52,52,47,51,50,39,54,48,43,50,49,51,22,59,75,65,72,40,64,67,75,58,44,65,57,50,61,72,44,62,90,64,53,71,53,68,67,58,41,49,38,48,48,54,54,56,72,66,62,106,108,53,66,36,40,51,51,37,52,50,42,58,52,39,18,55,69,39,49,41,43,74,39,52,76,68,64,46,80,83,50,56,22,45,26,29,55,29,31,55,42,25,52,43,41,65,59,69,59,58,85,81,52,88,61,56,48,69,56,28,27,51,36,34,64,38,61,65,52,31,32,39,73,72,44,62,81,51,82,87,70,71,66,54,68,68,58,49,50,51,52,34,50,50,36,43,52,56,47,28,68,32,44,60,64,71,50,22,49,52,52,51,50,41,31,50,34,41,77,64,43,71,42,73,44,28,46,48,46,51,34,43,52,51,48,51,50,38,55,50,42,50,51,51,23,60,74,65,72,39,65,67,75,58,44,65,57,50,60,72,44,62,91,65,52,71,54,68,68,58,40,49,39,49,48,55,54,57,70,64,61,106

Organism: Ciona savignyi (NCBI:txid51511)